Protein AF-A0A3B9R658-F1 (afdb_monomer_lite)

Sequence (254 aa):
YLDDEFVAEYEQMKKYTSNIDDDHLSTHQVHYLYMRSFFPEIETSKKVQEITAYYTKQAQQYWTSRGLYAQGMLALTLHRMNDTNTANKIIRALEENSITNDELGMYWKSNTSSWFWYQAPIETQSLLIEAFSEIKPTDVETIDNLKIWLLKNKQTNQWSTTKATTEAVYALLLQGSDWLSVTDAVAVIIGGEKLKPSTLEDVKVEAGTGYFKTAWNGNEVAPKMGEVQITKKGNGIAWGALYWQYFEDLDQIT

Foldseek 3Di:
DLLVVLLVLVVVCVVPDPDLPPQPCDPSNLVSLLVVLVCVVDDDDPSSVVSNVSNLVSLLVPLVVDDLLSLLSSLSSCVSVVVLVSSVVSLVVQQVQWDADPQQFIGHPSLDDDPDPSSHNLLSLLSNLVSCCVSPVVPQRNSLSSLSNNVSCVVVDDLPDPNSVVSNVVSNPGHHFDLQPDLCFKWKAFLNRTDDQVPDPPWDQDHRNRDTDDDDDPVRDDPSRVDMDMDGDGDHDDDDDDDDDDDDDPVPPD

pLDDT: mean 90.14, std 8.71, range [58.03, 98.62]

Structure (mmCIF, N/CA/C/O backbone):
data_AF-A0A3B9R658-F1
#
_entry.id   AF-A0A3B9R658-F1
#
loop_
_atom_site.group_PDB
_atom_site.id
_atom_site.type_symbol
_atom_site.label_atom_id
_atom_site.label_alt_id
_atom_site.label_comp_id
_atom_site.label_asym_id
_atom_site.label_entity_id
_atom_site.label_seq_id
_atom_site.pdbx_PDB_ins_code
_atom_site.Cartn_x
_atom_site.Cartn_y
_atom_site.Cartn_z
_atom_site.occupancy
_atom_site.B_iso_or_equiv
_atom_site.auth_seq_id
_atom_site.auth_comp_id
_atom_site.auth_asym_id
_atom_site.auth_atom_id
_atom_site.pdbx_PDB_model_num
ATOM 1 N N . TYR A 1 1 ? -0.005 -1.819 -28.788 1.00 93.00 1 TYR A N 1
ATOM 2 C CA . TYR A 1 1 ? -0.306 -0.445 -28.338 1.00 93.00 1 TYR A CA 1
ATOM 3 C C . TYR A 1 1 ? 0.605 -0.010 -27.200 1.00 93.00 1 TYR A C 1
ATOM 5 O O . TYR A 1 1 ? 1.523 0.733 -27.486 1.00 93.00 1 TYR A O 1
ATOM 13 N N . LEU A 1 2 ? 0.427 -0.462 -25.945 1.00 95.69 2 LEU A N 1
ATOM 14 C CA . LEU A 1 2 ? 1.270 0.026 -24.831 1.00 95.69 2 LEU A CA 1
ATOM 15 C C . LEU A 1 2 ? 2.763 -0.267 -25.034 1.00 95.69 2 LEU A C 1
ATOM 17 O O . LEU A 1 2 ? 3.588 0.601 -24.778 1.00 95.69 2 LEU A O 1
ATOM 21 N N . ASP A 1 3 ? 3.100 -1.445 -25.560 1.00 97.19 3 ASP A N 1
ATOM 22 C CA . ASP A 1 3 ? 4.471 -1.782 -25.960 1.00 97.19 3 ASP A CA 1
ATOM 23 C C . ASP A 1 3 ? 5.020 -0.823 -27.037 1.00 97.19 3 ASP A C 1
ATOM 25 O O . ASP A 1 3 ? 6.198 -0.476 -27.011 1.00 97.19 3 ASP A O 1
ATOM 29 N N . ASP A 1 4 ? 4.173 -0.357 -27.961 1.00 97.25 4 ASP A N 1
ATOM 30 C CA . ASP A 1 4 ? 4.568 0.568 -29.031 1.00 97.25 4 ASP A CA 1
ATOM 31 C C . ASP A 1 4 ? 4.801 1.984 -28.482 1.00 97.25 4 ASP A C 1
ATOM 33 O O . ASP A 1 4 ? 5.789 2.622 -28.837 1.00 97.25 4 ASP A O 1
ATOM 37 N N . GLU A 1 5 ? 3.937 2.455 -27.575 1.00 97.50 5 GLU A N 1
ATOM 38 C CA . GLU A 1 5 ? 4.095 3.742 -26.878 1.00 97.50 5 GLU A CA 1
ATOM 39 C C . GLU A 1 5 ? 5.348 3.752 -25.991 1.00 97.50 5 GLU A C 1
ATOM 41 O O . GLU A 1 5 ? 6.117 4.712 -26.005 1.00 97.50 5 GLU A O 1
ATOM 46 N N . PHE A 1 6 ? 5.612 2.652 -25.278 1.00 97.94 6 PHE A N 1
ATOM 47 C CA . PHE A 1 6 ? 6.828 2.464 -24.482 1.00 97.94 6 PHE A CA 1
ATOM 48 C C . PHE A 1 6 ? 8.096 2.580 -25.339 1.00 97.94 6 PHE A C 1
ATOM 50 O O . PHE A 1 6 ? 9.044 3.282 -24.975 1.00 97.94 6 PHE A O 1
ATOM 57 N N . VAL A 1 7 ? 8.097 1.939 -26.513 1.00 98.31 7 VAL A N 1
ATOM 58 C CA . VAL A 1 7 ? 9.195 2.044 -27.484 1.00 98.31 7 VAL A CA 1
ATOM 59 C C . VAL A 1 7 ? 9.310 3.469 -28.031 1.00 98.31 7 VAL A C 1
ATOM 61 O O . VAL A 1 7 ? 10.421 3.991 -28.139 1.00 98.31 7 VAL A O 1
ATOM 64 N N . ALA A 1 8 ? 8.190 4.110 -28.370 1.00 97.81 8 ALA A N 1
ATOM 65 C CA . ALA A 1 8 ? 8.173 5.458 -28.928 1.00 97.81 8 ALA A CA 1
ATOM 66 C C . ALA A 1 8 ? 8.731 6.500 -27.946 1.00 97.81 8 ALA A C 1
ATOM 68 O O . ALA A 1 8 ? 9.569 7.314 -28.340 1.00 97.81 8 ALA A O 1
ATOM 69 N N . GLU A 1 9 ? 8.336 6.444 -26.669 1.00 97.12 9 GLU A N 1
ATOM 70 C CA . GLU A 1 9 ? 8.844 7.345 -25.627 1.00 97.12 9 GLU A CA 1
ATOM 71 C C . GLU A 1 9 ? 10.361 7.176 -25.438 1.00 97.12 9 GLU A C 1
ATOM 73 O O . GLU A 1 9 ? 11.093 8.166 -25.367 1.00 97.12 9 GLU A O 1
ATOM 78 N N . TY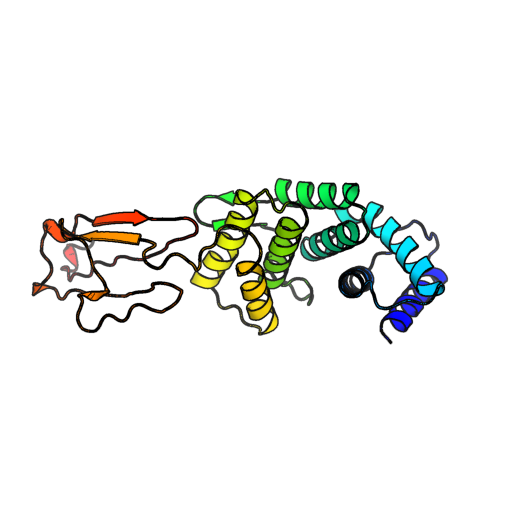R A 1 10 ? 10.857 5.934 -25.446 1.00 97.81 10 TYR A N 1
ATOM 79 C CA . TYR A 1 10 ? 12.290 5.647 -25.364 1.00 97.81 10 TYR A CA 1
ATOM 80 C C . TYR A 1 10 ? 13.077 6.204 -26.559 1.00 97.81 10 TYR A C 1
ATOM 82 O O . TYR A 1 10 ? 14.115 6.843 -26.375 1.00 97.81 10 TYR A O 1
ATOM 90 N N . GLU A 1 11 ? 12.603 5.991 -27.790 1.00 97.38 11 GLU A N 1
ATOM 91 C CA . GLU A 1 11 ? 13.281 6.508 -28.987 1.00 97.38 11 GLU A CA 1
ATOM 92 C C . GLU A 1 11 ? 13.235 8.041 -29.051 1.00 97.38 11 GLU A C 1
ATOM 94 O O . GLU A 1 11 ? 14.207 8.682 -29.463 1.00 97.38 11 GLU A O 1
ATOM 99 N N . GLN A 1 12 ? 12.139 8.651 -28.588 1.00 96.88 12 GLN A N 1
ATOM 100 C CA . GLN A 1 12 ? 12.050 10.099 -28.444 1.00 96.88 12 GLN A CA 1
ATOM 101 C C . GLN A 1 12 ? 13.068 10.610 -27.423 1.00 96.88 12 GLN A C 1
ATOM 103 O O . GLN A 1 12 ? 13.830 11.521 -27.741 1.00 96.88 12 GLN A O 1
ATOM 108 N N . MET A 1 13 ? 13.135 10.009 -26.233 1.00 96.31 13 MET A N 1
ATOM 109 C CA . MET A 1 13 ? 14.128 10.358 -25.214 1.00 96.31 13 MET A CA 1
ATOM 110 C C . MET A 1 13 ? 15.554 10.250 -25.771 1.00 96.31 13 MET A C 1
ATOM 112 O O . MET A 1 13 ? 16.326 11.206 -25.680 1.00 96.31 13 MET A O 1
ATOM 116 N N . LYS A 1 14 ? 15.879 9.151 -26.463 1.00 96.38 14 LYS A N 1
ATOM 117 C CA . LYS A 1 14 ? 17.198 8.942 -27.078 1.00 96.38 14 LYS A CA 1
ATOM 118 C C . LYS A 1 14 ? 17.598 10.000 -28.095 1.00 96.38 14 LYS A C 1
ATOM 120 O O . LYS A 1 14 ? 18.782 10.285 -28.237 1.00 96.38 14 LYS A O 1
ATOM 125 N N . LYS A 1 15 ? 16.634 10.555 -28.829 1.00 96.31 15 LYS A N 1
ATOM 126 C CA . LYS A 1 15 ? 16.891 11.594 -29.832 1.00 96.31 15 LYS A CA 1
ATOM 127 C C . LYS A 1 15 ? 17.335 12.917 -29.204 1.00 96.31 15 LYS A C 1
ATOM 129 O O . LYS A 1 15 ? 18.058 13.672 -29.849 1.00 96.31 15 LYS A O 1
ATOM 134 N N . TYR A 1 16 ? 16.870 13.212 -27.991 1.00 94.25 16 TYR A N 1
ATOM 135 C CA . TYR A 1 16 ? 17.081 14.507 -27.340 1.00 94.25 16 TYR A CA 1
ATOM 136 C C . TYR A 1 16 ? 18.051 14.452 -26.160 1.00 94.25 16 TYR A C 1
ATOM 138 O O . TYR A 1 16 ? 18.545 15.498 -25.746 1.00 94.25 16 TYR A O 1
ATOM 146 N N . THR A 1 17 ? 18.340 13.265 -25.626 1.00 94.81 17 THR A N 1
ATOM 147 C CA . THR A 1 17 ? 19.301 13.120 -24.535 1.00 94.81 17 THR A CA 1
ATOM 148 C C . THR A 1 17 ? 20.743 13.304 -25.007 1.00 94.81 17 THR A C 1
ATOM 150 O O . THR A 1 17 ? 21.150 12.791 -26.050 1.00 94.81 17 THR A O 1
ATOM 153 N N . SER A 1 18 ? 21.541 14.016 -24.212 1.00 93.56 18 SER A N 1
ATOM 154 C CA . SER A 1 18 ? 22.995 14.096 -24.382 1.00 93.56 18 SER A CA 1
ATOM 155 C C . SER A 1 18 ? 23.726 12.901 -23.770 1.00 93.56 18 SER A C 1
ATOM 157 O O . SER A 1 18 ? 24.829 12.580 -24.208 1.00 93.56 18 SER A O 1
ATOM 159 N N . ASN A 1 19 ? 23.129 12.253 -22.765 1.00 95.00 19 ASN A N 1
ATOM 160 C CA . ASN A 1 19 ? 23.706 11.112 -22.065 1.00 95.00 19 ASN A CA 1
ATOM 161 C C . ASN A 1 19 ? 22.615 10.097 -21.693 1.00 95.00 19 ASN A C 1
ATOM 163 O O . ASN A 1 19 ? 21.662 10.404 -20.978 1.00 95.00 19 ASN A O 1
ATOM 167 N N . ILE A 1 20 ? 22.766 8.867 -22.182 1.00 93.06 20 ILE A N 1
ATOM 168 C CA . ILE A 1 20 ? 21.795 7.789 -21.968 1.00 93.06 20 ILE A CA 1
ATOM 169 C C . ILE A 1 20 ? 21.811 7.254 -20.532 1.00 93.06 20 ILE A C 1
ATOM 171 O O . ILE A 1 20 ? 20.833 6.645 -20.098 1.00 93.06 20 ILE A O 1
ATOM 175 N N . ASP A 1 21 ? 22.905 7.490 -19.810 1.00 93.56 21 ASP A N 1
ATOM 176 C CA . ASP A 1 21 ? 23.069 7.043 -18.431 1.00 93.56 21 ASP A CA 1
ATOM 177 C C . ASP A 1 21 ? 22.449 8.010 -17.422 1.00 93.56 21 ASP A C 1
ATOM 179 O O . ASP A 1 21 ? 22.327 7.627 -16.265 1.00 93.56 21 ASP A O 1
ATOM 183 N N . ASP A 1 22 ? 22.037 9.218 -17.836 1.00 96.06 22 ASP A N 1
ATOM 184 C CA . ASP A 1 22 ? 21.294 10.145 -16.973 1.00 96.06 22 ASP A CA 1
ATOM 185 C C . ASP A 1 22 ? 19.927 9.554 -16.570 1.00 96.06 22 ASP A C 1
ATOM 187 O O . ASP A 1 22 ? 19.490 8.525 -17.091 1.00 96.06 22 ASP A O 1
ATOM 191 N N . ASP A 1 23 ? 19.243 10.205 -15.626 1.00 96.75 23 ASP A N 1
ATOM 192 C CA . ASP A 1 23 ? 17.945 9.742 -15.135 1.00 96.75 23 ASP A CA 1
ATOM 193 C C . ASP A 1 23 ? 16.819 10.007 -16.152 1.00 96.75 23 ASP A C 1
ATOM 195 O O . ASP A 1 23 ? 16.313 11.125 -16.269 1.00 96.75 23 ASP A O 1
ATOM 199 N N . HIS A 1 24 ? 16.401 8.949 -16.851 1.00 96.62 24 HIS A N 1
ATOM 200 C CA . HIS A 1 24 ? 15.330 8.970 -17.857 1.00 96.62 24 HIS A CA 1
ATOM 201 C C . HIS A 1 24 ? 14.106 8.142 -17.452 1.00 96.62 24 HIS A C 1
ATOM 203 O O . HIS A 1 24 ? 13.214 7.894 -18.268 1.00 96.62 24 HIS A O 1
ATOM 209 N N . LEU A 1 25 ? 14.041 7.679 -16.202 1.00 96.56 25 LEU A N 1
ATOM 210 C CA . LEU A 1 25 ? 12.966 6.808 -15.729 1.00 96.56 25 LEU A CA 1
ATOM 211 C C . LEU A 1 25 ? 11.700 7.618 -15.407 1.00 96.56 25 LEU A C 1
ATOM 213 O O . LEU A 1 25 ? 11.434 7.976 -14.257 1.00 96.56 25 LEU A O 1
ATOM 217 N N . SER A 1 26 ? 10.907 7.924 -16.429 1.00 94.81 26 SER A N 1
ATOM 218 C CA . SER A 1 26 ? 9.668 8.693 -16.272 1.00 94.81 26 SER A CA 1
ATOM 219 C C . SER A 1 26 ? 8.601 7.927 -15.473 1.00 94.81 26 SER A C 1
ATOM 221 O O . SER A 1 26 ? 8.631 6.700 -15.356 1.00 94.81 26 SER A O 1
ATOM 223 N N . THR A 1 27 ? 7.599 8.640 -14.950 1.00 93.38 27 THR A N 1
ATOM 224 C CA . THR A 1 27 ? 6.444 8.008 -14.291 1.00 93.38 27 THR A CA 1
ATOM 225 C C . THR A 1 27 ? 5.711 7.036 -15.220 1.00 93.38 27 THR A C 1
ATOM 227 O O . THR A 1 27 ? 5.225 6.010 -14.745 1.00 93.38 27 THR A O 1
ATOM 230 N N . HIS A 1 28 ? 5.646 7.309 -16.527 1.00 94.94 28 HIS A N 1
ATOM 231 C CA . HIS A 1 28 ? 5.035 6.390 -17.491 1.00 94.94 28 HIS A CA 1
ATOM 232 C C . HIS A 1 28 ? 5.851 5.107 -17.628 1.00 94.94 28 HIS A C 1
ATOM 234 O O . HIS A 1 28 ? 5.272 4.024 -17.615 1.00 94.94 28 HIS A O 1
ATOM 240 N N . GLN A 1 29 ? 7.184 5.216 -17.651 1.00 97.12 29 GLN A N 1
ATOM 241 C CA . GLN A 1 29 ? 8.074 4.054 -17.680 1.00 97.12 29 GLN A CA 1
ATOM 242 C C . GLN A 1 29 ? 7.883 3.174 -16.445 1.00 97.12 29 GLN A C 1
ATOM 244 O O . GLN A 1 29 ? 7.747 1.961 -16.571 1.00 97.12 29 GLN A O 1
ATOM 249 N N . VAL A 1 30 ? 7.791 3.776 -15.253 1.00 97.88 30 VAL A N 1
ATOM 250 C CA . VAL A 1 30 ? 7.530 3.026 -14.012 1.00 97.88 30 VAL A CA 1
ATOM 251 C C . VAL A 1 30 ? 6.192 2.284 -14.083 1.00 97.88 30 VAL A C 1
ATOM 253 O O . VAL A 1 30 ? 6.142 1.094 -13.783 1.00 97.88 30 VAL A O 1
ATOM 256 N N . HIS A 1 31 ? 5.117 2.951 -14.516 1.00 97.00 31 HIS A N 1
ATOM 257 C CA . HIS A 1 31 ? 3.802 2.312 -14.640 1.00 97.00 31 HIS A CA 1
ATOM 258 C C . HIS A 1 31 ? 3.777 1.217 -15.702 1.00 97.00 31 HIS A C 1
ATOM 260 O O . HIS A 1 31 ? 3.154 0.181 -15.487 1.00 97.00 31 HIS A O 1
ATOM 266 N N . TYR A 1 32 ? 4.444 1.428 -16.838 1.00 97.81 32 TYR A N 1
ATOM 267 C CA . TYR A 1 32 ? 4.544 0.418 -17.883 1.00 97.81 32 TYR A CA 1
ATOM 268 C C . TYR A 1 32 ? 5.273 -0.823 -17.367 1.00 97.81 32 TYR A C 1
ATOM 270 O O . TYR A 1 32 ? 4.763 -1.931 -17.509 1.00 97.81 32 TYR A O 1
ATOM 278 N N . LEU A 1 33 ? 6.430 -0.639 -16.727 1.00 97.94 33 LEU A N 1
ATOM 279 C CA . LEU A 1 33 ? 7.205 -1.729 -16.142 1.00 97.94 33 LEU A CA 1
ATOM 280 C C . LEU A 1 33 ? 6.389 -2.495 -15.088 1.00 97.94 33 LEU A C 1
ATOM 282 O O . LEU A 1 33 ? 6.340 -3.725 -15.126 1.00 97.94 33 LEU A O 1
ATOM 286 N N . TYR A 1 34 ? 5.680 -1.772 -14.219 1.00 98.00 34 TYR A N 1
ATOM 287 C CA . TYR A 1 34 ? 4.786 -2.364 -13.228 1.00 98.00 34 TYR A CA 1
ATOM 288 C C . TYR A 1 34 ? 3.653 -3.165 -13.867 1.00 98.00 34 TYR A C 1
ATOM 290 O O . TYR A 1 34 ? 3.472 -4.337 -13.546 1.00 98.00 34 TYR A O 1
ATOM 298 N N . MET A 1 35 ? 2.940 -2.581 -14.830 1.00 96.50 35 MET A N 1
ATOM 299 C CA . MET A 1 35 ? 1.874 -3.255 -15.571 1.00 96.50 35 MET A CA 1
ATOM 300 C C . MET A 1 35 ? 2.389 -4.513 -16.280 1.00 96.50 35 MET A C 1
ATOM 302 O O . MET A 1 35 ? 1.791 -5.578 -16.141 1.00 96.50 35 MET A O 1
ATOM 306 N N . ARG A 1 36 ? 3.530 -4.431 -16.978 1.00 95.62 36 ARG A N 1
ATOM 307 C CA . ARG A 1 36 ? 4.130 -5.584 -17.668 1.00 95.62 36 ARG A CA 1
ATOM 308 C C . ARG A 1 36 ? 4.531 -6.703 -16.707 1.00 95.62 36 ARG A C 1
ATOM 310 O O . ARG A 1 36 ? 4.520 -7.855 -17.129 1.00 95.62 36 ARG A O 1
ATOM 317 N N . SER A 1 37 ? 4.846 -6.396 -15.445 1.00 95.94 37 SER A N 1
ATOM 318 C CA . SER A 1 37 ? 5.204 -7.408 -14.439 1.00 95.94 37 SER A CA 1
ATOM 319 C C . SER A 1 37 ? 4.066 -8.384 -14.107 1.00 95.94 37 SER A C 1
ATOM 321 O O . SER A 1 37 ? 4.343 -9.482 -13.634 1.00 95.94 37 SER A O 1
ATOM 323 N N . PHE A 1 38 ? 2.806 -8.017 -14.379 1.00 94.75 38 PHE A N 1
ATOM 324 C CA . PHE A 1 38 ? 1.641 -8.885 -14.172 1.00 94.75 38 PHE A CA 1
ATOM 325 C C . PHE A 1 38 ? 1.420 -9.907 -15.289 1.00 94.75 38 PHE A C 1
ATOM 327 O O . PHE A 1 38 ? 0.675 -10.859 -15.083 1.00 94.75 38 PHE A O 1
ATOM 334 N N . PHE A 1 39 ? 2.046 -9.711 -16.453 1.00 95.06 39 PHE A N 1
ATOM 335 C CA . PHE A 1 39 ? 1.814 -10.525 -17.650 1.00 95.06 39 PHE A CA 1
ATOM 336 C C . PHE A 1 39 ? 3.127 -11.098 -18.219 1.00 95.06 39 PHE A C 1
ATOM 338 O O . PHE A 1 39 ? 3.460 -10.834 -19.385 1.00 95.06 39 PHE A O 1
ATOM 345 N N . PRO A 1 40 ? 3.932 -11.829 -17.418 1.00 91.31 40 PRO A N 1
ATOM 346 C CA . PRO A 1 40 ? 5.199 -12.406 -17.874 1.00 91.31 40 PRO A CA 1
ATOM 347 C C . PRO A 1 40 ? 5.026 -13.454 -18.985 1.00 91.31 40 PRO A C 1
ATOM 349 O O . PRO A 1 40 ? 5.953 -13.694 -19.753 1.00 91.31 40 PRO A O 1
ATOM 352 N N . GLU A 1 41 ? 3.850 -14.071 -19.084 1.00 93.69 41 GLU A N 1
ATOM 353 C CA . GLU A 1 41 ? 3.488 -15.063 -20.096 1.00 93.69 41 GLU A CA 1
ATOM 354 C C . GLU A 1 41 ? 3.231 -14.461 -21.483 1.00 93.69 41 GLU A C 1
ATOM 356 O O . GLU A 1 41 ? 3.264 -15.178 -22.484 1.00 93.69 41 GLU A O 1
ATOM 361 N N . ILE A 1 42 ? 2.975 -13.152 -21.561 1.00 94.31 42 ILE A N 1
ATOM 362 C CA . ILE A 1 42 ? 2.752 -12.464 -22.830 1.00 94.31 42 ILE A CA 1
ATOM 363 C C . ILE A 1 42 ? 4.107 -12.065 -23.409 1.00 94.31 42 ILE A C 1
ATOM 365 O O . ILE A 1 42 ? 4.729 -11.097 -22.965 1.00 94.31 42 ILE A O 1
ATOM 369 N N . GLU A 1 43 ? 4.551 -12.790 -24.434 1.00 93.75 43 GLU A N 1
ATOM 370 C CA . GLU A 1 43 ? 5.822 -12.508 -25.100 1.00 93.75 43 GLU A CA 1
ATOM 371 C C . GLU A 1 43 ? 5.881 -11.081 -25.664 1.00 93.75 43 GLU A C 1
ATOM 373 O O . GLU A 1 43 ? 4.918 -10.548 -26.220 1.00 93.75 43 GLU A O 1
ATOM 378 N N . THR A 1 44 ? 7.053 -10.463 -25.534 1.00 95.25 44 THR A N 1
ATOM 379 C CA . THR A 1 44 ? 7.354 -9.139 -26.079 1.00 95.25 44 THR A CA 1
ATOM 380 C C . THR A 1 44 ? 8.311 -9.237 -27.254 1.00 95.25 44 THR A C 1
ATOM 382 O O . THR A 1 44 ? 9.084 -10.188 -27.391 1.00 95.25 44 THR A O 1
ATOM 385 N N . SER A 1 45 ? 8.308 -8.212 -28.105 1.00 97.00 45 SER A N 1
ATOM 386 C CA . SER A 1 45 ? 9.325 -8.101 -29.147 1.00 97.00 45 SER A CA 1
ATOM 387 C C . SER A 1 45 ? 10.725 -7.955 -28.536 1.00 97.00 45 SER A C 1
ATOM 389 O O . SER A 1 45 ? 10.894 -7.389 -27.454 1.00 97.00 45 SER A O 1
ATOM 391 N N . LYS A 1 46 ? 11.763 -8.381 -29.268 1.00 97.38 46 LYS A N 1
ATOM 392 C CA . LYS A 1 46 ? 13.168 -8.181 -28.856 1.00 97.38 46 LYS A CA 1
ATOM 393 C C . LYS A 1 46 ? 13.474 -6.722 -28.512 1.00 97.38 46 LYS A C 1
ATOM 395 O O . LYS A 1 46 ? 14.182 -6.445 -27.553 1.00 97.38 46 LYS A O 1
ATOM 400 N N . LYS A 1 47 ? 12.884 -5.791 -29.267 1.00 97.62 47 LYS A N 1
ATOM 401 C CA . LYS A 1 47 ? 13.046 -4.356 -29.043 1.00 97.62 47 LYS A CA 1
ATOM 402 C C . LYS A 1 47 ? 12.522 -3.933 -27.671 1.00 97.62 47 LYS A C 1
ATOM 404 O O . LYS A 1 47 ? 13.206 -3.209 -26.959 1.00 97.62 47 LYS A O 1
ATOM 409 N N . VAL A 1 48 ? 11.338 -4.407 -27.291 1.00 97.88 48 VAL A N 1
ATOM 410 C CA . VAL A 1 48 ? 10.764 -4.134 -25.967 1.00 97.88 48 VAL A CA 1
ATOM 411 C C . VAL A 1 48 ? 11.648 -4.731 -24.874 1.00 97.88 48 VAL A C 1
ATOM 413 O O . VAL A 1 48 ? 11.935 -4.038 -23.910 1.00 97.88 48 VAL A O 1
ATOM 416 N N . GLN A 1 49 ? 12.158 -5.954 -25.047 1.00 96.94 49 GLN A N 1
ATOM 417 C CA . GLN A 1 49 ? 13.055 -6.590 -24.069 1.00 96.94 49 GLN A CA 1
ATOM 418 C C . GLN A 1 49 ? 14.337 -5.780 -23.832 1.00 96.94 49 GLN A C 1
ATOM 420 O O . GLN A 1 49 ? 14.738 -5.580 -22.685 1.00 96.94 49 GLN A O 1
ATOM 425 N N . GLU A 1 50 ? 14.964 -5.273 -24.897 1.00 97.94 50 GLU A N 1
ATOM 426 C CA . GLU A 1 50 ? 16.155 -4.417 -24.808 1.00 97.94 50 GLU A CA 1
ATOM 427 C C . GLU A 1 50 ? 15.875 -3.122 -24.030 1.00 97.94 50 GLU A C 1
ATOM 429 O O . GLU A 1 50 ? 16.663 -2.726 -23.167 1.00 97.94 50 GLU A O 1
ATOM 434 N N . ILE A 1 51 ? 14.738 -2.477 -24.303 1.00 98.00 51 ILE A N 1
ATOM 435 C CA . ILE A 1 51 ? 14.334 -1.235 -23.633 1.00 98.00 51 ILE A CA 1
ATOM 436 C C . ILE A 1 51 ? 13.938 -1.503 -22.176 1.00 98.00 51 ILE A C 1
ATOM 438 O O . ILE A 1 51 ? 14.317 -0.744 -21.285 1.00 98.00 51 ILE A O 1
ATOM 442 N N . THR A 1 52 ? 13.240 -2.607 -21.899 1.00 97.69 52 THR A N 1
ATOM 443 C CA . THR A 1 52 ? 12.946 -3.055 -20.534 1.00 97.69 52 THR A CA 1
ATOM 444 C C . THR A 1 52 ? 14.240 -3.260 -19.756 1.00 97.69 52 THR A C 1
ATOM 446 O O . THR A 1 52 ? 14.367 -2.708 -18.671 1.00 97.69 52 THR A O 1
ATOM 449 N N . ALA A 1 53 ? 15.240 -3.943 -20.322 1.00 97.50 53 ALA A N 1
ATOM 450 C CA . ALA A 1 53 ? 16.534 -4.129 -19.665 1.00 97.50 53 ALA A CA 1
ATOM 451 C C . ALA A 1 53 ? 17.250 -2.797 -19.372 1.00 97.50 53 ALA A C 1
ATOM 453 O O . ALA A 1 53 ? 17.897 -2.658 -18.331 1.00 97.50 53 ALA A O 1
ATOM 454 N N . TYR A 1 54 ? 17.125 -1.805 -20.258 1.00 98.12 54 TYR A N 1
ATOM 455 C CA . TYR A 1 54 ? 17.614 -0.449 -20.006 1.00 98.12 54 TYR A CA 1
ATOM 456 C C . TYR A 1 54 ? 16.891 0.209 -18.821 1.00 98.12 54 TYR A C 1
ATOM 458 O O . TYR A 1 54 ? 17.548 0.661 -17.880 1.00 98.12 54 TYR A O 1
ATOM 466 N N . TYR A 1 55 ? 15.556 0.216 -18.809 1.00 98.25 55 TYR A N 1
ATOM 467 C CA . TYR A 1 55 ? 14.808 0.847 -17.721 1.00 98.25 55 TYR A CA 1
ATOM 468 C C . TYR A 1 55 ? 14.877 0.074 -16.399 1.00 98.25 55 TYR A C 1
ATOM 470 O O . TYR A 1 55 ? 14.778 0.691 -15.343 1.00 98.25 55 TYR A O 1
ATOM 478 N N . THR A 1 56 ? 15.139 -1.235 -16.414 1.00 97.62 56 THR A N 1
ATOM 479 C CA . THR A 1 56 ? 15.479 -1.997 -15.203 1.00 97.62 56 THR A CA 1
ATOM 480 C C . THR A 1 56 ? 16.770 -1.474 -14.572 1.00 97.62 56 THR A C 1
ATOM 482 O O . THR A 1 56 ? 16.809 -1.262 -13.363 1.00 97.62 56 THR A O 1
ATOM 485 N N . LYS A 1 57 ? 17.811 -1.183 -15.367 1.00 98.00 57 LYS A N 1
ATOM 486 C CA . LYS A 1 57 ? 19.049 -0.567 -14.850 1.00 98.00 57 LYS A CA 1
ATOM 487 C C . LYS A 1 57 ? 18.800 0.836 -14.304 1.00 98.00 57 LYS A C 1
ATOM 489 O O . LYS A 1 57 ? 19.286 1.179 -13.230 1.00 98.00 57 LYS A O 1
ATOM 494 N N . GLN A 1 58 ? 17.994 1.628 -15.008 1.00 97.88 58 GLN A N 1
ATOM 495 C CA . GLN A 1 58 ? 17.585 2.950 -14.534 1.00 97.88 58 GLN A CA 1
ATOM 496 C C . GLN A 1 58 ? 16.815 2.855 -13.207 1.00 97.88 58 GLN A C 1
ATOM 498 O O . GLN A 1 58 ? 17.096 3.611 -12.283 1.00 97.88 58 GLN A O 1
ATOM 503 N N . ALA A 1 59 ? 15.911 1.881 -13.059 1.00 97.88 59 ALA A N 1
ATOM 504 C CA . ALA A 1 59 ? 15.213 1.610 -11.804 1.00 97.88 59 ALA A CA 1
ATOM 505 C C . ALA A 1 59 ? 16.175 1.240 -10.670 1.00 97.88 59 ALA A C 1
ATOM 507 O O . ALA A 1 59 ? 16.032 1.755 -9.565 1.00 97.88 59 ALA A O 1
ATOM 508 N N . GLN A 1 60 ? 17.189 0.415 -10.938 1.00 97.75 60 GLN A N 1
ATOM 509 C CA . GLN A 1 60 ? 18.210 0.055 -9.948 1.00 97.75 60 GLN A CA 1
ATOM 510 C C . GLN A 1 60 ? 19.025 1.258 -9.460 1.00 97.75 60 GLN A C 1
ATOM 512 O O . GLN A 1 60 ? 19.402 1.313 -8.288 1.00 97.75 60 GLN A O 1
ATOM 517 N N . GLN A 1 61 ? 19.280 2.222 -10.344 1.00 97.50 61 GLN A N 1
ATOM 518 C CA . GLN A 1 61 ? 20.121 3.384 -10.066 1.00 97.50 61 GLN A CA 1
ATOM 519 C C . GLN A 1 61 ? 19.347 4.564 -9.463 1.00 97.50 61 GLN A C 1
ATOM 521 O O . GLN A 1 61 ? 19.849 5.226 -8.556 1.00 97.50 61 GLN A O 1
ATOM 526 N N . TYR A 1 62 ? 18.128 4.818 -9.942 1.00 97.69 62 TYR A N 1
ATOM 527 C CA . TYR A 1 62 ? 17.404 6.074 -9.721 1.00 97.69 62 TYR A CA 1
ATOM 528 C C . TYR A 1 62 ? 16.121 5.943 -8.888 1.00 97.69 62 TYR A C 1
ATOM 530 O O . TYR A 1 62 ? 15.363 6.904 -8.759 1.00 97.69 62 TYR A O 1
ATOM 538 N N . TRP A 1 63 ? 15.856 4.788 -8.268 1.00 97.62 63 TRP A N 1
ATOM 539 C CA . TRP A 1 63 ? 14.676 4.618 -7.405 1.00 97.62 63 TRP A CA 1
ATOM 540 C C . TRP A 1 63 ? 14.659 5.563 -6.188 1.00 97.62 63 TRP A C 1
ATOM 542 O O . TRP A 1 63 ? 13.587 5.898 -5.683 1.00 97.62 63 TRP A O 1
ATOM 552 N N . THR A 1 64 ? 15.817 6.019 -5.702 1.00 96.25 64 THR A N 1
ATOM 553 C CA . THR A 1 64 ? 15.921 6.866 -4.498 1.00 96.25 64 THR A CA 1
ATOM 554 C C . THR A 1 64 ? 15.344 8.267 -4.690 1.00 96.25 64 THR A C 1
ATOM 556 O O . THR A 1 64 ? 14.881 8.864 -3.724 1.00 96.25 64 THR A O 1
ATOM 559 N N . SER A 1 65 ? 15.320 8.787 -5.920 1.00 93.94 65 SER A N 1
ATOM 560 C CA . SER A 1 65 ? 14.713 10.085 -6.249 1.00 93.94 65 SER A CA 1
ATOM 561 C C . SER A 1 65 ? 13.214 9.988 -6.564 1.00 93.94 65 SER A C 1
ATOM 563 O O . SER A 1 65 ? 12.583 10.989 -6.903 1.00 93.94 65 SER A O 1
ATOM 565 N N . ARG A 1 66 ? 12.621 8.790 -6.460 1.00 94.69 66 ARG A N 1
ATOM 566 C CA . ARG A 1 66 ? 11.194 8.552 -6.708 1.00 94.69 66 ARG A CA 1
ATOM 567 C C . ARG A 1 66 ? 10.360 8.711 -5.439 1.00 94.69 66 ARG A C 1
ATOM 569 O O . ARG A 1 66 ? 10.821 8.454 -4.334 1.00 94.69 66 ARG A O 1
ATOM 576 N N . GLY A 1 67 ? 9.101 9.114 -5.618 1.00 94.25 67 GLY A N 1
ATOM 577 C CA . GLY A 1 67 ? 8.113 9.134 -4.536 1.00 94.25 67 GLY A CA 1
ATOM 578 C C . GLY A 1 67 ? 7.637 7.729 -4.154 1.00 94.25 67 GLY A C 1
ATOM 579 O O . GLY A 1 67 ? 7.838 6.776 -4.907 1.00 94.25 67 GLY A O 1
ATOM 580 N N . LEU A 1 68 ? 6.942 7.628 -3.018 1.00 96.44 68 LEU A N 1
ATOM 581 C CA . LEU A 1 68 ? 6.493 6.368 -2.407 1.00 96.44 68 LEU A CA 1
ATOM 582 C C . LEU A 1 68 ? 5.814 5.409 -3.392 1.00 96.44 68 LEU A C 1
ATOM 584 O O . LEU A 1 68 ? 6.191 4.246 -3.486 1.00 96.44 68 LEU A O 1
ATOM 588 N N . TYR A 1 69 ? 4.849 5.912 -4.165 1.00 96.00 69 TYR A N 1
ATOM 589 C CA . TYR A 1 69 ? 4.091 5.094 -5.112 1.00 96.00 69 TYR A CA 1
ATOM 590 C C . TYR A 1 69 ? 4.988 4.475 -6.191 1.00 96.00 69 TYR A C 1
ATOM 592 O O . TYR A 1 69 ? 4.930 3.279 -6.466 1.00 96.00 69 TYR A O 1
ATOM 600 N N . ALA A 1 70 ? 5.893 5.275 -6.757 1.00 96.88 70 ALA A N 1
ATOM 601 C CA . ALA A 1 70 ? 6.853 4.788 -7.736 1.00 96.88 70 ALA A CA 1
ATOM 602 C C . ALA A 1 70 ? 7.873 3.825 -7.112 1.00 96.88 70 ALA A C 1
ATOM 604 O O . ALA A 1 70 ? 8.204 2.824 -7.737 1.00 96.88 70 ALA A O 1
ATOM 605 N N . GLN A 1 71 ? 8.321 4.064 -5.878 1.00 98.31 71 GLN A N 1
ATOM 606 C CA . GLN A 1 71 ? 9.187 3.122 -5.165 1.00 98.31 71 GLN A CA 1
ATOM 607 C C . GLN A 1 71 ? 8.499 1.770 -4.934 1.00 98.31 71 GLN A C 1
ATOM 609 O O . GLN A 1 71 ? 9.112 0.744 -5.209 1.00 98.31 71 GLN A O 1
ATOM 614 N N . GLY A 1 72 ? 7.225 1.751 -4.527 1.00 98.12 72 GLY A N 1
ATOM 615 C CA . GLY A 1 72 ? 6.445 0.515 -4.390 1.00 98.12 72 GLY A CA 1
ATOM 616 C C . GLY A 1 72 ? 6.330 -0.261 -5.706 1.00 98.12 72 GLY A C 1
ATOM 617 O O . GLY A 1 72 ? 6.629 -1.453 -5.753 1.00 98.12 72 GLY A O 1
ATOM 618 N N . MET A 1 73 ? 5.996 0.432 -6.802 1.00 98.56 73 MET A N 1
ATOM 619 C CA . MET A 1 73 ? 5.894 -0.178 -8.134 1.00 98.56 73 MET A CA 1
ATOM 620 C C . MET A 1 73 ? 7.236 -0.748 -8.598 1.00 98.56 73 MET A C 1
ATOM 622 O O . MET A 1 73 ? 7.291 -1.856 -9.132 1.00 98.56 73 MET A O 1
ATOM 626 N N . LEU A 1 74 ? 8.329 -0.008 -8.387 1.00 98.56 74 LEU A N 1
ATOM 627 C CA . LEU A 1 74 ? 9.674 -0.464 -8.730 1.00 98.56 74 LEU A CA 1
ATOM 628 C C . LEU A 1 74 ? 10.106 -1.653 -7.871 1.00 98.56 74 LEU A C 1
ATOM 630 O O . LEU A 1 74 ? 10.687 -2.587 -8.413 1.00 98.56 74 LEU A O 1
ATOM 634 N N . ALA A 1 75 ? 9.799 -1.655 -6.571 1.00 98.62 75 ALA A N 1
ATOM 635 C CA . ALA A 1 75 ? 10.106 -2.773 -5.683 1.00 98.62 75 ALA A CA 1
ATOM 636 C C . ALA A 1 75 ? 9.433 -4.065 -6.164 1.00 98.62 75 ALA A C 1
ATOM 638 O O . ALA A 1 75 ? 10.124 -5.063 -6.362 1.00 98.62 75 ALA A O 1
ATOM 639 N N . LEU A 1 76 ? 8.121 -4.020 -6.425 1.00 98.38 76 LEU A N 1
ATOM 640 C CA . LEU A 1 76 ? 7.356 -5.149 -6.966 1.00 98.38 76 LEU A CA 1
ATOM 641 C C . LEU A 1 76 ? 7.900 -5.595 -8.323 1.00 98.38 76 LEU A C 1
ATOM 643 O O . LEU A 1 76 ? 8.173 -6.774 -8.534 1.00 98.38 76 LEU A O 1
ATOM 647 N N . THR A 1 77 ? 8.123 -4.648 -9.234 1.00 98.12 77 THR A N 1
ATOM 648 C CA . THR A 1 77 ? 8.618 -4.971 -10.575 1.00 98.12 77 THR A CA 1
ATOM 649 C C . THR A 1 77 ? 9.978 -5.661 -10.523 1.00 98.12 77 THR A C 1
ATOM 651 O O . THR A 1 77 ? 10.166 -6.705 -11.140 1.00 98.12 77 THR A O 1
ATOM 654 N N . LEU A 1 78 ? 10.928 -5.107 -9.766 1.00 98.38 78 LEU A N 1
ATOM 655 C CA . LEU A 1 78 ? 12.270 -5.670 -9.630 1.00 98.38 78 LEU A CA 1
ATOM 656 C C . LEU A 1 78 ? 12.232 -7.036 -8.940 1.00 98.38 78 LEU A C 1
ATOM 658 O O . LEU A 1 78 ? 12.925 -7.949 -9.384 1.00 98.38 78 LEU A O 1
ATOM 662 N N . HIS A 1 79 ? 11.380 -7.205 -7.924 1.00 98.25 79 HIS A N 1
ATOM 663 C CA . HIS A 1 79 ? 11.167 -8.493 -7.269 1.00 98.25 79 HIS A CA 1
ATOM 664 C C . HIS A 1 79 ? 10.684 -9.561 -8.261 1.00 98.25 79 HIS A C 1
ATOM 666 O O . HIS A 1 79 ? 11.311 -10.613 -8.383 1.00 98.25 79 HIS A O 1
ATOM 672 N N . ARG A 1 80 ? 9.638 -9.256 -9.038 1.00 97.06 80 ARG A N 1
ATOM 673 C CA . ARG A 1 80 ? 9.060 -10.146 -10.062 1.00 97.06 80 ARG A CA 1
ATOM 674 C C . ARG A 1 80 ? 10.028 -10.434 -11.214 1.00 97.06 80 ARG A C 1
ATOM 676 O O . ARG A 1 80 ? 9.970 -11.495 -11.826 1.00 97.06 80 ARG A O 1
ATOM 683 N N . MET A 1 81 ? 10.967 -9.524 -11.478 1.00 95.06 81 MET A N 1
ATOM 684 C CA . MET A 1 81 ? 12.077 -9.714 -12.421 1.00 95.06 81 MET A CA 1
ATOM 685 C C . MET A 1 81 ? 13.284 -10.464 -11.824 1.00 95.06 81 MET A C 1
ATOM 687 O O . MET A 1 81 ? 14.323 -10.562 -12.478 1.00 95.06 81 MET A O 1
ATOM 691 N N . ASN A 1 82 ? 13.162 -11.022 -10.616 1.00 96.31 82 ASN A N 1
ATOM 692 C CA . ASN A 1 82 ? 14.211 -11.728 -9.871 1.00 96.31 82 ASN A CA 1
ATOM 693 C C . ASN A 1 82 ? 15.387 -10.858 -9.380 1.00 96.31 82 ASN A C 1
ATOM 695 O O . ASN A 1 82 ? 16.390 -11.398 -8.910 1.00 96.31 82 ASN A O 1
ATOM 699 N N . ASP A 1 83 ? 15.280 -9.526 -9.407 1.00 97.56 83 ASP A N 1
ATOM 700 C CA . ASP A 1 83 ? 16.212 -8.631 -8.707 1.00 97.56 83 ASP A CA 1
ATOM 701 C C . ASP A 1 83 ? 15.757 -8.399 -7.259 1.00 97.56 83 ASP A C 1
ATOM 703 O O . ASP A 1 83 ? 15.320 -7.320 -6.843 1.00 97.56 83 ASP A O 1
ATOM 707 N N . THR A 1 84 ? 15.881 -9.456 -6.461 1.00 96.88 84 THR A N 1
ATOM 708 C CA . THR A 1 84 ? 15.521 -9.440 -5.040 1.00 96.88 84 THR A CA 1
ATOM 709 C C . THR A 1 84 ? 16.417 -8.514 -4.219 1.00 96.88 84 THR A C 1
ATOM 711 O O . THR A 1 84 ? 15.976 -7.980 -3.202 1.00 96.88 84 THR A O 1
ATOM 714 N N . ASN A 1 85 ? 17.658 -8.274 -4.648 1.00 97.88 85 ASN A N 1
ATOM 715 C CA . ASN A 1 85 ? 18.597 -7.412 -3.934 1.00 97.88 85 ASN A CA 1
ATOM 716 C C . ASN A 1 85 ? 18.134 -5.957 -3.940 1.00 97.88 85 ASN A C 1
ATOM 718 O O . ASN A 1 85 ? 18.090 -5.316 -2.887 1.00 97.88 85 ASN A O 1
ATOM 722 N N . THR A 1 86 ? 17.790 -5.424 -5.112 1.00 98.06 86 THR A N 1
ATOM 723 C CA . THR A 1 86 ? 17.323 -4.039 -5.220 1.00 98.06 86 THR A CA 1
ATOM 724 C C . THR A 1 86 ? 15.929 -3.888 -4.622 1.00 98.06 86 THR A C 1
ATOM 726 O O . THR A 1 86 ? 15.701 -2.947 -3.864 1.00 98.06 86 THR A O 1
ATOM 729 N N . ALA A 1 87 ? 15.027 -4.846 -4.863 1.00 98.50 87 ALA A N 1
ATOM 730 C CA . ALA A 1 87 ? 13.692 -4.835 -4.269 1.00 98.50 87 ALA A CA 1
ATOM 731 C C . ALA A 1 87 ? 13.740 -4.755 -2.730 1.00 98.50 87 ALA A C 1
ATOM 733 O O . ALA A 1 87 ? 13.088 -3.901 -2.130 1.00 98.50 87 ALA A O 1
ATOM 734 N N . ASN A 1 88 ? 14.590 -5.565 -2.085 1.00 98.44 88 ASN A N 1
ATOM 735 C CA . ASN A 1 88 ? 14.768 -5.528 -0.630 1.00 98.44 88 ASN A CA 1
ATOM 736 C C . ASN A 1 88 ? 15.380 -4.213 -0.129 1.00 98.44 88 ASN A C 1
ATOM 738 O O . ASN A 1 88 ? 15.012 -3.747 0.949 1.00 98.44 88 ASN A O 1
ATOM 742 N N . LYS A 1 89 ? 16.290 -3.590 -0.892 1.00 98.50 89 LYS A N 1
ATOM 743 C CA . LYS A 1 89 ? 16.814 -2.254 -0.557 1.00 98.50 89 LYS A CA 1
ATOM 744 C C . LYS A 1 89 ? 15.709 -1.200 -0.573 1.00 98.50 89 LYS A C 1
ATOM 746 O O . LYS A 1 89 ? 15.667 -0.379 0.338 1.00 98.50 89 LYS A O 1
ATOM 751 N N . ILE A 1 90 ? 14.820 -1.244 -1.567 1.00 98.62 90 ILE A N 1
ATOM 752 C CA . ILE A 1 90 ? 13.694 -0.311 -1.666 1.00 98.62 90 ILE A CA 1
ATOM 753 C C . ILE A 1 90 ? 12.730 -0.514 -0.492 1.00 98.62 90 ILE A C 1
ATOM 755 O O . ILE A 1 90 ? 12.416 0.452 0.195 1.00 98.62 90 ILE A O 1
ATOM 759 N N . ILE A 1 91 ? 12.314 -1.756 -0.208 1.00 98.38 91 ILE A N 1
ATOM 760 C CA . ILE A 1 91 ? 11.421 -2.058 0.925 1.00 98.38 91 ILE A CA 1
ATOM 761 C C . ILE A 1 91 ? 12.028 -1.614 2.252 1.00 98.38 91 ILE A C 1
ATOM 763 O O . ILE A 1 91 ? 11.358 -0.964 3.047 1.00 98.38 91 ILE A O 1
ATOM 767 N N . ARG A 1 92 ? 13.313 -1.900 2.473 1.00 98.25 92 ARG A N 1
ATOM 768 C CA . ARG A 1 92 ? 14.013 -1.453 3.676 1.00 98.25 92 ARG A CA 1
ATOM 769 C C . ARG A 1 92 ? 14.030 0.072 3.792 1.00 98.25 92 ARG A C 1
ATOM 771 O O . ARG A 1 92 ? 13.781 0.594 4.869 1.00 98.25 92 ARG A O 1
ATOM 778 N N . ALA A 1 93 ? 14.299 0.787 2.702 1.00 98.19 93 ALA A N 1
ATOM 779 C CA . ALA A 1 93 ? 14.281 2.245 2.718 1.00 98.19 93 ALA A CA 1
ATOM 780 C C . ALA A 1 93 ? 12.873 2.802 2.982 1.00 98.19 93 ALA A C 1
ATOM 782 O O . ALA A 1 93 ? 12.735 3.786 3.705 1.00 98.19 93 ALA A O 1
ATOM 783 N N . LEU A 1 94 ? 11.827 2.180 2.432 1.00 98.31 94 LEU A N 1
ATOM 784 C CA . LEU A 1 94 ? 10.441 2.545 2.724 1.00 98.31 94 LEU A CA 1
ATOM 785 C C . LEU A 1 94 ? 10.132 2.351 4.214 1.00 98.31 94 LEU A C 1
ATOM 787 O O . LEU A 1 94 ? 9.611 3.265 4.845 1.00 98.31 94 LEU A O 1
ATOM 791 N N . GLU A 1 95 ? 10.517 1.212 4.784 1.00 97.75 95 GLU A N 1
ATOM 792 C CA . GLU A 1 95 ? 10.343 0.888 6.203 1.00 97.75 95 GLU A CA 1
ATOM 793 C C . GLU A 1 95 ? 11.075 1.886 7.117 1.00 97.75 95 GLU A C 1
ATOM 795 O O . GLU A 1 95 ? 10.462 2.469 8.009 1.00 97.75 95 GLU A O 1
ATOM 800 N N . GLU A 1 96 ? 12.353 2.172 6.842 1.00 97.19 96 GLU A N 1
ATOM 801 C CA . GLU A 1 96 ? 13.179 3.115 7.617 1.00 97.19 96 GLU A CA 1
ATOM 802 C C . GLU A 1 96 ? 12.645 4.561 7.576 1.00 97.19 96 GLU A C 1
ATOM 804 O O . GLU A 1 96 ? 12.886 5.334 8.502 1.00 97.19 96 GLU A O 1
ATOM 809 N N . ASN A 1 97 ? 11.902 4.936 6.528 1.00 96.44 97 ASN A N 1
ATOM 810 C CA . ASN A 1 97 ? 11.295 6.265 6.381 1.00 96.44 97 ASN A CA 1
ATOM 811 C C . ASN A 1 97 ? 9.819 6.324 6.820 1.00 96.44 97 ASN A C 1
ATOM 813 O O . ASN A 1 97 ? 9.148 7.337 6.589 1.00 96.44 97 ASN A O 1
ATOM 817 N N . SER A 1 98 ? 9.299 5.252 7.419 1.00 97.56 98 SER A N 1
ATOM 818 C CA . SER A 1 98 ? 7.927 5.179 7.922 1.00 97.56 98 SER A CA 1
ATOM 819 C C . SER A 1 98 ? 7.803 5.700 9.362 1.00 97.56 98 SER A C 1
ATOM 821 O O . SER A 1 98 ? 8.782 5.937 10.069 1.00 97.56 98 SER A O 1
ATOM 823 N N . ILE A 1 99 ? 6.565 5.913 9.796 1.00 97.31 99 ILE A N 1
ATOM 824 C CA . ILE A 1 99 ? 6.189 6.199 11.178 1.00 97.31 99 ILE A CA 1
ATOM 825 C C . ILE A 1 99 ? 5.254 5.094 11.624 1.00 97.31 99 ILE A C 1
ATOM 827 O O . ILE A 1 99 ? 4.225 4.886 10.984 1.00 97.31 99 ILE A O 1
ATOM 831 N N . THR A 1 100 ? 5.575 4.470 12.752 1.00 96.19 100 THR A N 1
ATOM 832 C CA . THR A 1 100 ? 4.754 3.425 13.367 1.00 96.19 100 THR A CA 1
ATOM 833 C C . THR A 1 100 ? 4.322 3.858 14.756 1.00 96.19 100 THR A C 1
ATOM 835 O O . THR A 1 100 ? 5.146 4.311 15.552 1.00 96.19 100 THR A O 1
ATOM 838 N N . ASN A 1 101 ? 3.031 3.731 15.052 1.00 91.25 101 ASN A N 1
ATOM 839 C CA . ASN A 1 101 ? 2.513 3.820 16.413 1.00 91.25 101 ASN A CA 1
ATOM 840 C C . ASN A 1 101 ? 1.248 2.970 16.581 1.00 91.25 101 ASN A C 1
ATOM 842 O O . ASN A 1 101 ? 0.565 2.660 15.606 1.00 91.25 101 ASN A O 1
ATOM 846 N N . ASP A 1 102 ? 0.918 2.660 17.831 1.00 85.31 102 ASP A N 1
ATOM 847 C CA . ASP A 1 102 ? -0.183 1.758 18.185 1.00 85.31 102 ASP A CA 1
ATOM 848 C C . ASP A 1 102 ? -1.571 2.272 17.757 1.00 85.31 102 ASP A C 1
ATOM 850 O O . ASP A 1 102 ? -2.502 1.486 17.577 1.00 85.31 102 ASP A O 1
ATOM 854 N N . GLU A 1 103 ? -1.744 3.589 17.600 1.00 85.00 103 GLU A N 1
ATOM 855 C CA . GLU A 1 103 ? -3.043 4.194 17.289 1.00 85.00 103 GLU A CA 1
ATOM 856 C C . GLU A 1 103 ? -3.337 4.224 15.785 1.00 85.00 103 GLU A C 1
ATOM 858 O O . GLU A 1 103 ? -4.456 3.919 15.364 1.00 85.00 103 GLU A O 1
ATOM 863 N N . LEU A 1 104 ? -2.348 4.625 14.986 1.00 88.81 104 LEU A N 1
ATOM 864 C CA . LEU A 1 104 ? -2.472 4.887 13.554 1.00 88.81 104 LEU A CA 1
ATOM 865 C C . LEU A 1 104 ? -1.836 3.798 12.686 1.00 88.81 104 LEU A C 1
ATOM 867 O O . LEU A 1 104 ? -2.028 3.833 11.474 1.00 88.81 104 LEU A O 1
ATOM 871 N N . GLY A 1 105 ? -1.105 2.844 13.266 1.00 93.56 105 GLY A N 1
ATOM 872 C CA . GLY A 1 105 ? -0.352 1.839 12.519 1.00 93.56 105 GLY A CA 1
ATOM 873 C C . GLY A 1 105 ? 0.905 2.426 11.877 1.00 93.56 105 GLY A C 1
ATOM 874 O O . GLY A 1 105 ? 1.515 3.349 12.424 1.00 93.56 105 GLY A O 1
ATOM 875 N N . MET A 1 106 ? 1.291 1.896 10.713 1.00 96.44 106 MET A N 1
ATOM 876 C CA . MET A 1 106 ? 2.478 2.316 9.960 1.00 96.44 106 MET A CA 1
ATOM 877 C C . MET A 1 106 ? 2.106 3.138 8.718 1.00 96.44 106 MET A C 1
ATOM 879 O O . MET A 1 106 ? 1.258 2.736 7.919 1.00 96.44 106 MET A O 1
ATOM 883 N N . TYR A 1 107 ? 2.752 4.294 8.540 1.00 96.19 107 TYR A N 1
ATOM 884 C CA . TYR A 1 107 ? 2.476 5.220 7.438 1.00 96.19 107 TYR A CA 1
ATOM 885 C C . TYR A 1 107 ? 3.628 6.183 7.145 1.00 96.19 107 TYR A C 1
ATOM 887 O O . TYR A 1 107 ? 4.603 6.263 7.884 1.00 96.19 107 TYR A O 1
ATOM 895 N N . TRP A 1 108 ? 3.486 6.988 6.090 1.00 96.81 108 TRP A N 1
ATOM 896 C CA . TRP A 1 108 ? 4.464 8.007 5.705 1.00 96.81 108 TRP A CA 1
ATOM 897 C C . TRP A 1 108 ? 3.844 9.403 5.734 1.00 96.81 108 TRP A C 1
ATOM 899 O O . TRP A 1 108 ? 2.818 9.645 5.104 1.00 96.81 108 TRP A O 1
ATOM 909 N N . LYS A 1 109 ? 4.502 10.366 6.397 1.00 92.50 109 LYS A N 1
ATOM 910 C CA . LYS A 1 109 ? 4.079 11.786 6.381 1.00 92.50 109 LYS A CA 1
ATOM 911 C C . LYS A 1 109 ? 4.080 12.394 4.979 1.00 92.50 109 LYS A C 1
ATOM 913 O O . LYS A 1 109 ? 3.310 13.310 4.721 1.00 92.50 109 LYS A O 1
ATOM 918 N N . SER A 1 110 ? 4.949 11.905 4.097 1.00 91.62 110 SER A N 1
ATOM 919 C CA . SER A 1 110 ? 5.024 12.321 2.694 1.00 91.62 110 SER A CA 1
ATOM 920 C C . SER A 1 110 ? 3.906 11.735 1.827 1.00 91.62 110 SER A C 1
ATOM 922 O O . SER A 1 110 ? 3.770 12.152 0.679 1.00 91.62 110 SER A O 1
ATOM 924 N N . ASN A 1 111 ? 3.099 10.800 2.347 1.00 92.06 111 ASN A N 1
ATOM 925 C CA . ASN A 1 111 ? 1.951 10.239 1.639 1.00 92.06 111 ASN A CA 1
ATOM 926 C C . ASN A 1 111 ? 0.754 11.205 1.684 1.00 92.06 111 ASN A C 1
ATOM 928 O O . ASN A 1 111 ? -0.220 10.996 2.408 1.00 92.06 111 ASN A O 1
ATOM 932 N N . THR A 1 112 ? 0.854 12.303 0.940 1.00 85.94 112 THR A N 1
ATOM 933 C CA . THR A 1 112 ? -0.169 13.348 0.858 1.00 85.94 112 THR A CA 1
ATOM 934 C C . THR A 1 112 ? -0.775 13.425 -0.539 1.00 85.94 112 THR A C 1
ATOM 936 O O . THR A 1 112 ? -0.158 13.054 -1.537 1.00 85.94 112 THR A O 1
ATOM 939 N N . SER A 1 113 ? -2.023 13.893 -0.608 1.00 82.62 113 SER A N 1
ATOM 940 C CA . SER A 1 113 ? -2.709 14.106 -1.884 1.00 82.62 113 SER A CA 1
ATOM 941 C C . SER A 1 113 ? -2.083 15.269 -2.649 1.00 82.62 113 SER A C 1
ATOM 943 O O . SER A 1 113 ? -1.652 16.256 -2.053 1.00 82.62 113 SER A O 1
ATOM 945 N N . SER A 1 114 ? -2.108 15.189 -3.977 1.00 79.75 114 SER A N 1
ATOM 946 C CA . SER A 1 114 ? -1.615 16.239 -4.872 1.00 79.75 114 SER A CA 1
ATOM 947 C C . SER A 1 114 ? -2.445 16.309 -6.157 1.00 79.75 114 SER A C 1
ATOM 949 O O . SER A 1 114 ? -3.359 15.514 -6.358 1.00 79.75 114 SER A O 1
ATOM 951 N N . TRP A 1 115 ? -2.131 17.268 -7.033 1.00 73.25 115 TRP A N 1
ATOM 952 C CA . TRP A 1 115 ? -2.749 17.412 -8.358 1.00 73.25 115 TRP A CA 1
ATOM 953 C C . TRP A 1 115 ? -2.298 16.336 -9.353 1.00 73.25 115 TRP A C 1
ATOM 955 O O . TRP A 1 115 ? -2.945 16.130 -10.379 1.00 73.25 115 TRP A O 1
ATOM 965 N N . PHE A 1 116 ? -1.183 15.658 -9.075 1.00 68.31 116 PHE A N 1
ATOM 966 C CA . PHE A 1 116 ? -0.703 14.560 -9.904 1.00 68.31 116 PHE A CA 1
ATOM 967 C C . PHE A 1 116 ? -1.538 13.300 -9.665 1.00 68.31 116 PHE A C 1
ATOM 969 O O . PHE A 1 116 ? -1.666 12.837 -8.536 1.00 68.31 116 PHE A O 1
ATOM 976 N N . TRP A 1 117 ? -2.047 12.705 -10.745 1.00 71.44 117 TRP A N 1
ATOM 977 C CA . TRP A 1 117 ? -2.937 11.537 -10.699 1.00 71.44 117 TRP A CA 1
ATOM 978 C C . TRP A 1 117 ? -2.333 10.308 -9.998 1.00 71.44 117 TRP A C 1
ATOM 980 O O . TRP A 1 117 ? -3.06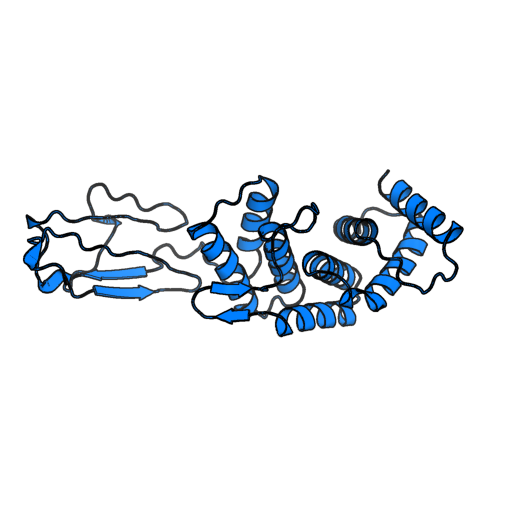8 9.460 -9.507 1.00 71.44 117 TRP A O 1
ATOM 990 N N . TYR A 1 118 ? -1.002 10.213 -9.941 1.00 62.44 118 TYR A N 1
ATOM 991 C CA . TYR A 1 118 ? -0.257 9.128 -9.292 1.00 62.44 118 TYR A CA 1
ATOM 992 C C . TYR A 1 118 ? 0.088 9.410 -7.817 1.00 62.44 118 TYR A C 1
ATOM 994 O O . TYR A 1 118 ? 0.797 8.627 -7.191 1.00 62.44 118 TYR A O 1
ATOM 1002 N N . GLN A 1 119 ? -0.359 10.536 -7.254 1.00 75.44 119 GLN A N 1
ATOM 1003 C CA . GLN A 1 119 ? -0.167 10.908 -5.847 1.00 75.44 119 GLN A CA 1
ATOM 1004 C C . GLN A 1 119 ? -1.498 10.810 -5.096 1.00 75.44 119 GLN A C 1
ATOM 1006 O O . GLN A 1 119 ? -2.065 11.805 -4.641 1.00 75.44 119 GLN A O 1
ATOM 1011 N N . ALA A 1 120 ? -1.998 9.578 -4.998 1.00 85.62 120 ALA A N 1
ATOM 1012 C CA . ALA A 1 120 ? -3.238 9.236 -4.319 1.00 85.62 120 ALA A CA 1
ATOM 1013 C C . ALA A 1 120 ? -2.927 8.431 -3.042 1.00 85.62 120 ALA A C 1
ATOM 1015 O O . ALA A 1 120 ? -2.402 7.319 -3.143 1.00 85.62 120 ALA A O 1
ATOM 1016 N N . PRO A 1 121 ? -3.225 8.951 -1.834 1.00 89.50 121 PRO A N 1
ATOM 1017 C CA . PRO A 1 121 ? -2.724 8.352 -0.595 1.00 89.50 121 PRO A CA 1
ATOM 1018 C C . PRO A 1 121 ? -3.208 6.935 -0.300 1.00 89.50 121 PRO A C 1
ATOM 1020 O O . PRO A 1 121 ? -2.436 6.117 0.199 1.00 89.50 121 PRO A O 1
ATOM 1023 N N . ILE A 1 122 ? -4.470 6.638 -0.624 1.00 94.00 122 ILE A N 1
ATOM 1024 C CA . ILE A 1 122 ? -5.070 5.313 -0.400 1.00 94.00 122 ILE A CA 1
ATOM 1025 C C . ILE A 1 122 ? -4.466 4.280 -1.344 1.00 94.00 122 ILE A C 1
ATOM 1027 O O . ILE A 1 122 ? -4.105 3.187 -0.924 1.00 94.00 122 ILE A O 1
ATOM 1031 N N . GLU A 1 123 ? -4.309 4.662 -2.603 1.00 94.06 123 GLU A N 1
ATOM 1032 C CA . GLU A 1 123 ? -3.753 3.833 -3.671 1.00 94.06 123 GLU A CA 1
ATOM 1033 C C . GLU A 1 123 ? -2.262 3.578 -3.405 1.00 94.06 123 GLU A C 1
ATOM 1035 O O . GLU A 1 123 ? -1.779 2.451 -3.472 1.00 94.06 123 GLU A O 1
ATOM 1040 N N . THR A 1 124 ? -1.552 4.611 -2.937 1.00 95.62 124 THR A N 1
ATOM 1041 C CA . THR A 1 124 ? -0.161 4.502 -2.486 1.00 95.62 124 THR A CA 1
ATOM 1042 C C . THR A 1 124 ? -0.021 3.551 -1.310 1.00 95.62 124 THR A C 1
ATOM 1044 O O . THR A 1 124 ? 0.802 2.644 -1.366 1.00 95.62 124 THR A O 1
ATOM 1047 N N . GLN A 1 125 ? -0.830 3.711 -0.263 1.00 96.50 125 GLN A N 1
ATOM 1048 C CA . GLN A 1 125 ? -0.761 2.819 0.890 1.00 96.50 125 GLN A CA 1
ATOM 1049 C C . GLN A 1 125 ? -1.099 1.371 0.503 1.00 96.50 125 GLN A C 1
ATOM 1051 O O . GLN A 1 125 ? -0.423 0.448 0.947 1.00 96.50 125 GLN A O 1
ATOM 1056 N N . SER A 1 126 ? -2.113 1.173 -0.343 1.00 96.44 126 SER A N 1
ATOM 1057 C CA . SER A 1 126 ? -2.537 -0.155 -0.803 1.00 96.44 126 SER A CA 1
ATOM 1058 C C . SER A 1 126 ? -1.432 -0.856 -1.595 1.00 96.44 126 SER A C 1
ATOM 1060 O O . SER A 1 126 ? -1.122 -2.013 -1.319 1.00 96.44 126 SER A O 1
ATOM 1062 N N . LEU A 1 127 ? -0.768 -0.130 -2.500 1.00 97.06 127 LEU A N 1
ATOM 1063 C CA . LEU A 1 127 ? 0.391 -0.632 -3.237 1.00 97.06 127 LEU A CA 1
ATOM 1064 C C . LEU A 1 127 ? 1.559 -0.982 -2.306 1.00 97.06 127 LEU A C 1
ATOM 1066 O O . LEU A 1 127 ? 2.237 -1.984 -2.514 1.00 97.06 127 LEU A O 1
ATOM 1070 N N . LEU A 1 128 ? 1.822 -0.166 -1.283 1.00 97.75 128 LEU A N 1
ATOM 1071 C CA . LEU A 1 128 ? 2.884 -0.469 -0.326 1.00 97.75 128 LEU A CA 1
ATOM 1072 C C . LEU A 1 128 ? 2.549 -1.719 0.495 1.00 97.75 128 LEU A C 1
ATOM 1074 O O . LEU A 1 128 ? 3.425 -2.554 0.682 1.00 97.75 128 LEU A O 1
ATOM 1078 N N . ILE A 1 129 ? 1.294 -1.921 0.904 1.00 97.12 129 ILE A N 1
ATOM 1079 C CA . ILE A 1 129 ? 0.875 -3.179 1.545 1.00 97.12 129 ILE A CA 1
ATOM 1080 C C . ILE A 1 129 ? 1.142 -4.374 0.625 1.00 97.12 129 ILE A C 1
ATOM 1082 O O . ILE A 1 129 ? 1.695 -5.368 1.091 1.00 97.12 129 ILE A O 1
ATOM 1086 N N . GLU A 1 130 ? 0.810 -4.279 -0.667 1.00 96.81 130 GLU A N 1
ATOM 1087 C CA . GLU A 1 130 ? 1.130 -5.321 -1.654 1.00 96.81 130 GLU A CA 1
ATOM 1088 C C . GLU A 1 130 ? 2.640 -5.571 -1.738 1.00 96.81 130 GLU A C 1
ATOM 1090 O O . GLU A 1 130 ? 3.082 -6.711 -1.612 1.00 96.81 130 GLU A O 1
ATOM 1095 N N . ALA A 1 131 ? 3.441 -4.510 -1.863 1.00 97.88 131 ALA A N 1
ATOM 1096 C CA . ALA A 1 131 ? 4.893 -4.606 -1.969 1.00 97.88 131 ALA A CA 1
ATOM 1097 C C . ALA A 1 131 ? 5.532 -5.276 -0.743 1.00 97.88 131 ALA A C 1
ATOM 1099 O O . ALA A 1 131 ? 6.360 -6.175 -0.893 1.00 97.88 131 ALA A O 1
ATOM 1100 N N . PHE A 1 132 ? 5.132 -4.882 0.469 1.00 97.81 132 PHE A N 1
ATOM 1101 C CA . PHE A 1 132 ? 5.606 -5.515 1.701 1.00 97.81 132 PHE A CA 1
ATOM 1102 C C . PHE A 1 132 ? 5.117 -6.964 1.817 1.00 97.81 132 PHE A C 1
ATOM 1104 O O . PHE A 1 132 ? 5.906 -7.833 2.179 1.00 97.81 132 PHE A O 1
ATOM 1111 N N . SER A 1 133 ? 3.863 -7.240 1.448 1.00 96.25 133 SER A N 1
ATOM 1112 C CA . SER A 1 133 ? 3.292 -8.593 1.495 1.00 96.25 133 SER A CA 1
ATOM 1113 C C . SER A 1 133 ? 3.980 -9.555 0.528 1.00 96.25 133 SER A C 1
ATOM 1115 O O . SER A 1 133 ? 4.224 -10.701 0.881 1.00 96.25 133 SER A O 1
ATOM 1117 N N . GLU A 1 134 ? 4.317 -9.107 -0.681 1.00 96.25 134 GLU A N 1
ATOM 1118 C CA . GLU A 1 134 ? 4.958 -9.955 -1.689 1.00 96.25 134 GLU A CA 1
ATOM 1119 C C . GLU A 1 134 ? 6.453 -10.165 -1.400 1.00 96.25 134 GLU A C 1
ATOM 1121 O O . GLU A 1 134 ? 6.961 -11.278 -1.519 1.00 96.25 134 GLU A O 1
ATOM 1126 N N . ILE A 1 135 ? 7.164 -9.114 -0.972 1.00 97.38 135 ILE A N 1
ATOM 1127 C CA . ILE A 1 135 ? 8.629 -9.144 -0.813 1.00 97.38 135 ILE A CA 1
ATOM 1128 C C . ILE A 1 135 ? 9.054 -9.639 0.578 1.00 97.38 135 ILE A C 1
ATOM 1130 O O . ILE A 1 135 ? 10.088 -10.299 0.708 1.00 97.38 135 ILE A O 1
ATOM 1134 N N . LYS A 1 136 ? 8.271 -9.337 1.621 1.00 95.69 136 LYS A N 1
ATOM 1135 C CA . LYS A 1 136 ? 8.508 -9.744 3.016 1.00 95.69 136 LYS A CA 1
ATOM 1136 C C . LYS A 1 136 ? 7.271 -10.443 3.614 1.00 95.69 136 LYS A C 1
ATOM 1138 O O . LYS A 1 136 ? 6.770 -10.018 4.653 1.00 95.69 136 LYS A O 1
ATOM 1143 N N . PRO A 1 137 ? 6.807 -11.566 3.037 1.00 93.69 137 PRO A N 1
ATOM 1144 C CA . PRO A 1 137 ? 5.564 -12.229 3.456 1.00 93.69 137 PRO A CA 1
ATOM 1145 C C . PRO A 1 137 ? 5.574 -12.717 4.914 1.00 93.69 137 PRO A C 1
ATOM 1147 O O . PRO A 1 137 ? 4.526 -12.923 5.522 1.00 93.69 137 PRO A O 1
ATOM 1150 N N . THR A 1 138 ? 6.759 -12.924 5.495 1.00 93.56 138 THR A N 1
ATOM 1151 C CA . THR A 1 138 ? 6.922 -13.367 6.886 1.00 93.56 138 THR A CA 1
ATOM 1152 C C . THR A 1 138 ? 6.874 -12.226 7.902 1.00 93.56 138 THR A C 1
ATOM 1154 O O . THR A 1 138 ? 6.793 -12.497 9.098 1.00 93.56 138 THR A O 1
ATOM 1157 N N . ASP A 1 139 ? 6.946 -10.967 7.462 1.00 94.38 139 ASP A N 1
ATOM 1158 C CA . ASP A 1 139 ? 6.894 -9.785 8.328 1.00 94.38 139 ASP A CA 1
ATOM 1159 C C . ASP A 1 139 ? 5.441 -9.343 8.565 1.00 94.38 139 ASP A C 1
ATOM 1161 O O . ASP A 1 139 ? 4.968 -8.301 8.107 1.00 94.38 139 ASP A O 1
ATOM 1165 N N . VAL A 1 140 ? 4.703 -10.210 9.259 1.00 92.44 140 VAL A N 1
ATOM 1166 C CA . VAL A 1 140 ? 3.265 -10.038 9.506 1.00 92.44 140 VAL A CA 1
ATOM 1167 C C . VAL A 1 140 ? 2.979 -8.787 10.336 1.00 92.44 140 VAL A C 1
ATOM 1169 O O 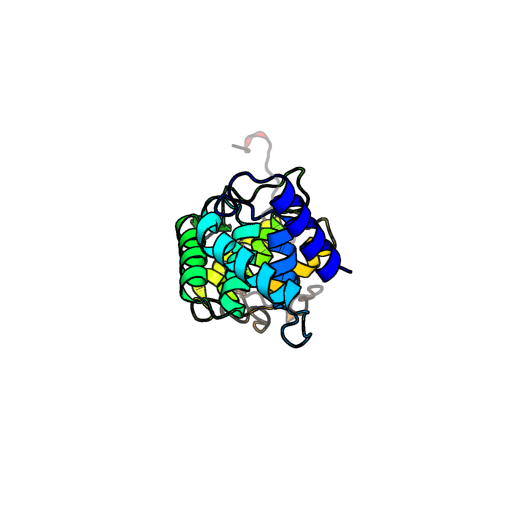. VAL A 1 140 ? 1.970 -8.131 10.106 1.00 92.44 140 VAL A O 1
ATOM 1172 N N . GLU A 1 141 ? 3.862 -8.426 11.269 1.00 92.50 141 GLU A N 1
ATOM 1173 C CA . GLU A 1 141 ? 3.686 -7.250 12.127 1.00 92.50 141 GLU A CA 1
ATOM 1174 C C . GLU A 1 141 ? 3.696 -5.950 11.315 1.00 92.50 141 GLU A C 1
ATOM 1176 O O . GLU A 1 141 ? 2.810 -5.107 11.480 1.00 92.50 141 GLU A O 1
ATOM 1181 N N . THR A 1 142 ? 4.655 -5.797 10.399 1.00 95.19 142 THR A N 1
ATOM 1182 C CA . THR A 1 142 ? 4.708 -4.636 9.505 1.00 95.19 142 THR A CA 1
ATOM 1183 C C . THR A 1 142 ? 3.480 -4.583 8.600 1.00 95.19 142 THR A C 1
ATOM 1185 O O . THR A 1 142 ? 2.837 -3.538 8.487 1.00 95.19 142 THR A O 1
ATOM 1188 N N . ILE A 1 143 ? 3.103 -5.714 7.995 1.00 95.12 143 ILE A N 1
ATOM 1189 C CA . ILE A 1 143 ? 1.938 -5.795 7.103 1.00 95.12 143 ILE A CA 1
ATOM 1190 C C . ILE A 1 143 ? 0.646 -5.429 7.851 1.00 95.12 143 ILE A C 1
ATOM 1192 O O . ILE A 1 143 ? -0.138 -4.607 7.369 1.00 95.12 143 ILE A O 1
ATOM 1196 N N . ASP A 1 144 ? 0.442 -5.978 9.050 1.00 92.69 144 ASP A N 1
ATOM 1197 C CA . ASP A 1 144 ? -0.723 -5.686 9.884 1.00 92.69 144 ASP A CA 1
ATOM 1198 C C . ASP A 1 144 ? -0.752 -4.194 10.277 1.00 92.69 144 ASP A C 1
ATOM 1200 O O . ASP A 1 144 ? -1.802 -3.555 10.178 1.00 92.69 144 ASP A O 1
ATOM 1204 N N . ASN A 1 145 ? 0.389 -3.586 10.621 1.00 94.44 145 ASN A N 1
ATOM 1205 C CA . ASN A 1 145 ? 0.474 -2.151 10.920 1.00 94.44 145 ASN A CA 1
ATOM 1206 C C . ASN A 1 145 ? 0.154 -1.256 9.712 1.00 94.44 145 ASN A C 1
ATOM 1208 O O . ASN A 1 145 ? -0.518 -0.230 9.863 1.00 94.44 145 ASN A O 1
ATOM 1212 N N . LEU A 1 146 ? 0.582 -1.627 8.505 1.00 95.69 146 LEU A N 1
ATOM 1213 C CA . LEU A 1 146 ? 0.235 -0.892 7.285 1.00 95.69 146 LEU A CA 1
ATOM 1214 C C . LEU A 1 146 ? -1.273 -0.955 6.995 1.00 95.69 146 LEU A C 1
ATOM 1216 O O . LEU A 1 146 ? -1.870 0.050 6.590 1.00 95.69 146 LEU A O 1
ATOM 1220 N N . LYS A 1 147 ? -1.900 -2.113 7.246 1.00 93.56 147 LYS A N 1
ATOM 1221 C CA . LYS A 1 147 ? -3.355 -2.311 7.138 1.00 93.56 147 LYS A CA 1
ATOM 1222 C C . LYS A 1 147 ? -4.127 -1.525 8.205 1.00 93.56 147 LYS A C 1
ATOM 1224 O O . LYS A 1 147 ? -5.187 -0.973 7.899 1.00 93.56 147 LYS A O 1
ATOM 1229 N N . ILE A 1 148 ? -3.599 -1.414 9.429 1.00 92.19 148 ILE A N 1
ATOM 1230 C CA . ILE A 1 148 ? -4.196 -0.598 10.503 1.00 92.19 148 ILE A CA 1
ATOM 1231 C C . ILE A 1 148 ? -4.373 0.850 10.040 1.00 92.19 148 ILE A C 1
ATOM 1233 O O . ILE A 1 148 ? -5.454 1.415 10.227 1.00 92.19 148 ILE A O 1
ATOM 1237 N N . TRP A 1 149 ? -3.370 1.430 9.375 1.00 93.69 149 TRP A N 1
ATOM 1238 C CA . TRP A 1 149 ? -3.479 2.802 8.884 1.00 93.69 149 TRP A CA 1
ATOM 1239 C C . TRP A 1 149 ? -4.613 2.981 7.872 1.00 93.69 149 TRP A C 1
ATOM 1241 O O . TRP A 1 149 ? -5.360 3.955 7.969 1.00 93.69 149 TRP A O 1
ATOM 1251 N N . LEU A 1 150 ? -4.802 2.039 6.934 1.00 92.44 150 LEU A N 1
ATOM 1252 C CA . LEU A 1 150 ? -5.913 2.104 5.973 1.00 92.44 150 LEU A CA 1
ATOM 1253 C C . LEU A 1 150 ? -7.265 2.160 6.691 1.00 92.44 150 LEU A C 1
ATOM 1255 O O . LEU A 1 150 ? -8.105 3.006 6.376 1.00 92.44 150 LEU A O 1
ATOM 1259 N N . LEU A 1 151 ? -7.467 1.293 7.684 1.00 89.75 151 LEU A N 1
ATOM 1260 C CA . LEU A 1 151 ? -8.719 1.238 8.437 1.00 89.75 151 LEU A CA 1
ATOM 1261 C C . LEU A 1 151 ? -8.940 2.498 9.283 1.00 89.75 151 LEU A C 1
ATOM 1263 O O . LEU A 1 151 ? -10.040 3.054 9.289 1.00 89.75 151 LEU A O 1
ATOM 1267 N N . LYS A 1 152 ? -7.889 3.003 9.936 1.00 89.25 152 LYS A N 1
ATOM 1268 C CA . LYS A 1 152 ? -7.934 4.260 10.697 1.00 89.25 152 LYS A CA 1
ATOM 1269 C C . LYS A 1 152 ? -8.217 5.459 9.803 1.00 89.25 152 LYS A C 1
ATOM 1271 O O . LYS A 1 152 ? -9.015 6.321 10.162 1.00 89.25 152 LYS A O 1
ATOM 1276 N N . ASN A 1 153 ? -7.643 5.485 8.604 1.00 90.19 153 ASN A N 1
ATOM 1277 C CA . ASN A 1 153 ? -7.960 6.500 7.614 1.00 90.19 153 ASN A CA 1
ATOM 1278 C C . ASN A 1 153 ? -9.446 6.436 7.211 1.00 90.19 153 ASN A C 1
ATOM 1280 O O . ASN A 1 153 ? -10.115 7.469 7.215 1.00 90.19 153 ASN A O 1
ATOM 1284 N N . LYS A 1 154 ? -9.987 5.237 6.947 1.00 89.38 154 LYS A N 1
ATOM 1285 C CA . LYS A 1 154 ? -11.403 5.028 6.589 1.00 89.38 154 LYS A CA 1
ATOM 1286 C C . LYS A 1 154 ? -12.384 5.420 7.696 1.00 89.38 154 LYS A C 1
ATOM 1288 O O . LYS A 1 154 ? -13.534 5.747 7.387 1.00 89.38 154 LYS A O 1
ATOM 1293 N N . GLN A 1 155 ? -11.957 5.374 8.958 1.00 83.81 155 GLN A N 1
ATOM 1294 C CA . GLN A 1 155 ? -12.777 5.760 10.107 1.00 83.81 155 GLN A CA 1
ATOM 1295 C C . GLN A 1 155 ? -13.203 7.232 10.031 1.00 83.81 155 GLN A C 1
ATOM 1297 O O . GLN A 1 155 ? -14.363 7.548 10.279 1.00 83.81 155 GLN A O 1
ATOM 1302 N N . THR A 1 156 ? -12.278 8.129 9.682 1.00 79.31 156 THR A N 1
ATOM 1303 C CA . THR A 1 156 ? -12.527 9.579 9.634 1.00 79.31 156 THR A CA 1
ATOM 1304 C C . THR A 1 156 ? -12.691 10.118 8.215 1.00 79.31 156 THR A C 1
ATOM 1306 O O . THR A 1 156 ? -13.192 11.227 8.046 1.00 79.31 156 THR A O 1
ATOM 1309 N N . ASN A 1 157 ? -12.322 9.338 7.190 1.00 84.06 157 ASN A N 1
ATOM 1310 C CA . ASN A 1 157 ? -12.343 9.759 5.791 1.00 84.06 157 ASN A CA 1
ATOM 1311 C C . ASN A 1 157 ? -13.156 8.817 4.893 1.00 84.06 157 ASN A C 1
ATOM 1313 O O . ASN A 1 157 ? -13.316 7.613 5.126 1.00 84.06 157 ASN A O 1
ATOM 1317 N N . GLN A 1 158 ? -13.652 9.372 3.793 1.00 85.31 158 GLN A N 1
ATOM 1318 C CA . GLN A 1 158 ? -14.193 8.590 2.691 1.00 85.31 158 GLN A CA 1
ATOM 1319 C C . GLN A 1 158 ? -13.073 8.214 1.713 1.00 85.31 158 GLN A C 1
ATOM 1321 O O . GLN A 1 158 ? -12.217 9.033 1.388 1.00 85.31 158 GLN A O 1
ATOM 1326 N N . TRP A 1 159 ? -13.111 6.985 1.197 1.00 90.19 159 TRP A N 1
ATOM 1327 C CA . TRP A 1 159 ? -12.339 6.603 0.015 1.00 90.19 159 TRP A CA 1
ATOM 1328 C C . TRP A 1 159 ? -13.151 6.975 -1.224 1.00 90.19 159 TRP A C 1
ATOM 1330 O O . TRP A 1 159 ? -14.066 6.263 -1.626 1.00 90.19 159 TRP A O 1
ATOM 1340 N N . SER A 1 160 ? -12.892 8.160 -1.767 1.00 82.69 160 SER A N 1
ATOM 1341 C CA . SER A 1 160 ? -13.827 8.840 -2.675 1.00 82.69 160 SER A CA 1
ATOM 1342 C C . SER A 1 160 ? -13.878 8.293 -4.106 1.00 82.69 160 SER A C 1
ATOM 1344 O O . SER A 1 160 ? -14.715 8.745 -4.884 1.00 82.69 160 SER A O 1
ATOM 1346 N N . THR A 1 161 ? -13.010 7.349 -4.482 1.00 87.62 161 THR A N 1
ATOM 1347 C CA . THR A 1 161 ? -12.961 6.779 -5.839 1.00 87.62 161 THR A CA 1
ATOM 1348 C C . THR A 1 161 ? -13.151 5.263 -5.819 1.00 87.62 161 THR A C 1
ATOM 1350 O O . THR A 1 161 ? -12.802 4.577 -4.852 1.00 87.62 161 THR A O 1
ATOM 1353 N N . THR A 1 162 ? -13.676 4.720 -6.923 1.00 89.44 162 THR A N 1
ATOM 1354 C CA . THR A 1 162 ? -13.781 3.267 -7.128 1.00 89.44 162 THR A CA 1
ATOM 1355 C C . THR A 1 162 ? -12.408 2.604 -7.068 1.00 89.44 162 THR A C 1
ATOM 1357 O O . THR A 1 162 ? -12.278 1.540 -6.471 1.00 89.44 162 THR A O 1
ATOM 1360 N N . LYS A 1 163 ? -11.380 3.253 -7.634 1.00 90.50 163 LYS A N 1
ATOM 1361 C CA . LYS A 1 163 ? -9.998 2.764 -7.620 1.00 90.50 163 LYS A CA 1
ATOM 1362 C C . LYS A 1 163 ? -9.461 2.663 -6.190 1.00 90.50 163 LYS A C 1
ATOM 1364 O O . LYS A 1 163 ? -9.113 1.567 -5.771 1.00 90.50 163 LYS A O 1
ATOM 1369 N N . ALA A 1 164 ? -9.518 3.750 -5.418 1.00 88.94 164 ALA A N 1
ATOM 1370 C CA . ALA A 1 164 ? -9.078 3.768 -4.023 1.00 88.94 164 ALA A CA 1
ATOM 1371 C C . ALA A 1 164 ? -9.797 2.710 -3.174 1.00 88.94 164 ALA A C 1
ATOM 1373 O O . ALA A 1 164 ? -9.166 2.012 -2.388 1.00 88.94 164 ALA A O 1
ATOM 1374 N N . THR A 1 165 ? -11.112 2.561 -3.358 1.00 90.88 165 THR A N 1
ATOM 1375 C CA . THR A 1 165 ? -11.891 1.553 -2.626 1.00 90.88 165 THR A CA 1
ATOM 1376 C C . THR A 1 165 ? -11.481 0.134 -3.011 1.00 90.88 165 THR A C 1
ATOM 1378 O O . THR A 1 165 ? -11.291 -0.707 -2.138 1.00 90.88 165 THR A O 1
ATOM 1381 N N . THR A 1 166 ? -11.326 -0.136 -4.308 1.00 92.88 166 THR A N 1
ATOM 1382 C CA . THR A 1 166 ? -10.979 -1.473 -4.807 1.00 92.88 166 THR A CA 1
ATOM 1383 C C . THR A 1 166 ? -9.569 -1.873 -4.383 1.00 92.88 166 THR A C 1
ATOM 1385 O O . THR A 1 166 ? -9.382 -2.983 -3.895 1.00 92.88 166 THR A O 1
ATOM 1388 N N . GLU A 1 167 ? -8.593 -0.970 -4.503 1.00 92.25 167 GLU A N 1
ATOM 1389 C CA . GLU A 1 167 ? -7.207 -1.231 -4.099 1.00 92.25 167 GLU A CA 1
ATOM 1390 C C . GLU A 1 167 ? -7.077 -1.430 -2.588 1.00 92.25 167 GLU A C 1
ATOM 1392 O O . GLU A 1 167 ? -6.392 -2.353 -2.156 1.00 92.25 167 GLU A O 1
ATOM 1397 N N . ALA A 1 168 ? -7.790 -0.644 -1.778 1.00 92.75 168 ALA A N 1
ATOM 1398 C CA . ALA A 1 168 ? -7.761 -0.816 -0.331 1.00 92.75 168 ALA A CA 1
ATOM 1399 C C . ALA A 1 168 ? -8.406 -2.138 0.111 1.00 92.75 168 ALA A C 1
ATOM 1401 O O . ALA A 1 168 ? -7.867 -2.821 0.979 1.00 92.75 168 ALA A O 1
ATOM 1402 N N . VAL A 1 169 ? -9.529 -2.537 -0.500 1.00 91.50 169 VAL A N 1
ATOM 1403 C CA . VAL A 1 169 ? -10.143 -3.850 -0.239 1.00 91.50 169 VAL A CA 1
ATOM 1404 C C . VAL A 1 169 ? -9.202 -4.977 -0.658 1.00 91.50 169 VAL A C 1
ATOM 1406 O O . VAL A 1 169 ? -8.996 -5.905 0.119 1.00 91.50 169 VAL A O 1
ATOM 1409 N N . TYR A 1 170 ? -8.592 -4.880 -1.843 1.00 91.75 170 TYR A N 1
ATOM 1410 C CA . TYR A 1 170 ? -7.591 -5.842 -2.302 1.00 91.75 170 TYR A CA 1
ATOM 1411 C C . TYR A 1 170 ? -6.438 -5.967 -1.298 1.00 91.75 170 TYR A C 1
ATOM 1413 O O . TYR A 1 170 ? -6.172 -7.066 -0.821 1.00 91.75 170 TYR A O 1
ATOM 1421 N N . ALA A 1 171 ? -5.836 -4.848 -0.887 1.00 92.12 171 ALA A N 1
ATOM 1422 C CA . ALA A 1 171 ? -4.732 -4.821 0.069 1.00 92.12 171 ALA A CA 1
ATOM 1423 C C . ALA A 1 171 ? -5.097 -5.411 1.442 1.00 92.12 171 ALA A C 1
ATOM 1425 O O . ALA A 1 171 ? -4.284 -6.102 2.055 1.00 92.12 171 ALA A O 1
ATOM 1426 N N . LEU A 1 172 ? -6.321 -5.187 1.932 1.00 90.00 172 LEU A N 1
ATOM 1427 C CA . LEU A 1 172 ? -6.786 -5.776 3.192 1.00 90.00 172 LEU A CA 1
ATOM 1428 C C . LEU A 1 172 ? -6.906 -7.307 3.110 1.00 90.00 172 LEU A C 1
ATOM 1430 O O . LEU A 1 172 ? -6.610 -7.984 4.096 1.00 90.00 172 LEU A O 1
ATOM 1434 N N . LEU A 1 173 ? -7.279 -7.837 1.941 1.00 88.50 173 LEU A N 1
ATOM 1435 C CA . LEU A 1 173 ? -7.433 -9.272 1.673 1.00 88.50 173 LEU A CA 1
ATOM 1436 C C . LEU A 1 173 ? -6.115 -9.998 1.349 1.00 88.50 173 LEU A C 1
ATOM 1438 O O . LEU A 1 173 ? -6.104 -11.228 1.305 1.00 88.50 173 LEU A O 1
ATOM 1442 N N . LEU A 1 174 ? -5.015 -9.271 1.123 1.00 83.44 174 LEU A N 1
ATOM 1443 C CA . LEU A 1 174 ? -3.682 -9.860 0.953 1.00 83.44 174 LEU A CA 1
ATOM 1444 C C . LEU A 1 174 ? -3.179 -10.531 2.245 1.00 83.44 174 LEU A C 1
ATOM 1446 O O . LEU A 1 174 ? -3.821 -10.461 3.296 1.00 83.44 174 LEU A O 1
ATOM 1450 N N . GLN A 1 175 ? -2.005 -11.170 2.168 1.00 74.50 175 GLN A N 1
ATOM 1451 C CA . GLN A 1 175 ? -1.333 -11.833 3.295 1.00 74.50 175 GLN A CA 1
ATOM 1452 C C . GLN A 1 175 ? -1.253 -10.961 4.561 1.00 74.50 175 GLN A C 1
ATOM 1454 O O . GLN A 1 175 ? -1.380 -9.738 4.519 1.00 74.50 175 GLN A O 1
ATOM 1459 N N . GLY A 1 176 ? -1.093 -11.616 5.708 1.00 69.12 176 GLY A N 1
ATOM 1460 C CA . GLY A 1 176 ? -1.158 -11.018 7.041 1.00 69.12 176 GLY A CA 1
ATOM 1461 C C . GLY A 1 176 ? -1.999 -11.887 7.970 1.00 69.12 176 GLY A C 1
ATOM 1462 O O . GLY A 1 176 ? -2.352 -13.019 7.621 1.00 69.12 176 GLY A O 1
ATOM 1463 N N . SER A 1 177 ? -2.335 -11.371 9.150 1.00 76.19 177 SER A N 1
ATOM 1464 C CA . SER A 1 177 ? -3.249 -12.092 10.036 1.00 76.19 177 SER A CA 1
ATOM 1465 C C . SER A 1 177 ? -4.655 -12.147 9.423 1.00 76.19 177 SER A C 1
ATOM 1467 O O . SER A 1 177 ? -5.150 -11.154 8.890 1.00 76.19 177 SER A O 1
ATOM 1469 N N . ASP A 1 178 ? -5.332 -13.291 9.529 1.00 73.75 178 ASP A N 1
ATOM 1470 C CA . ASP A 1 178 ? -6.728 -13.417 9.101 1.00 73.75 178 ASP A CA 1
ATOM 1471 C C . ASP A 1 178 ? -7.651 -12.684 10.086 1.00 73.75 178 ASP A C 1
ATOM 1473 O O . ASP A 1 178 ? -8.008 -13.205 11.144 1.00 73.75 178 ASP A O 1
ATOM 1477 N N . TRP A 1 179 ? -8.011 -11.447 9.740 1.00 73.81 179 TRP A N 1
ATOM 1478 C CA . TRP A 1 179 ? -8.908 -10.607 10.537 1.00 73.81 179 TRP A CA 1
ATOM 1479 C C . TRP A 1 179 ? -10.392 -10.929 10.305 1.00 73.81 179 TRP A C 1
ATOM 1481 O O . TRP A 1 179 ? -11.229 -10.502 11.095 1.00 73.81 179 TRP A O 1
ATOM 1491 N N . LEU A 1 180 ? -10.733 -11.668 9.242 1.00 71.12 180 LEU A N 1
ATOM 1492 C CA . LEU A 1 180 ? -12.120 -11.942 8.847 1.00 71.12 180 LEU A CA 1
ATOM 1493 C C . LEU A 1 180 ? -12.678 -13.222 9.480 1.00 71.12 180 LEU A C 1
ATOM 1495 O O . LEU A 1 180 ? -13.894 -13.394 9.555 1.00 71.12 180 LEU A O 1
ATOM 1499 N N . SER A 1 181 ? -11.812 -14.118 9.957 1.00 65.50 181 SER A N 1
ATOM 1500 C CA . SER A 1 181 ? -12.222 -15.366 10.617 1.00 65.50 181 SER A CA 1
ATOM 1501 C C . SER A 1 181 ? -12.743 -15.199 12.050 1.00 65.50 181 SER A C 1
ATOM 1503 O O . SER A 1 181 ? -13.281 -16.152 12.620 1.00 65.50 181 SER A O 1
ATOM 1505 N N . VAL A 1 182 ? -12.609 -14.016 12.661 1.00 62.06 182 VAL A N 1
ATOM 1506 C CA . VAL A 1 182 ? -12.912 -13.816 14.085 1.00 62.06 182 VAL A CA 1
ATOM 1507 C C . VAL A 1 182 ? -14.336 -13.290 14.284 1.00 62.06 182 VAL A C 1
ATOM 1509 O O . VAL A 1 182 ? -14.582 -12.089 14.297 1.00 62.06 182 VAL A O 1
ATOM 1512 N N . THR A 1 183 ? -15.286 -14.191 14.537 1.00 59.72 183 THR A N 1
ATOM 1513 C CA . THR A 1 183 ? -16.697 -13.839 14.793 1.00 59.72 183 THR A CA 1
ATOM 1514 C C . THR A 1 183 ? -16.988 -13.330 16.218 1.00 59.72 183 THR A C 1
ATOM 1516 O O . THR A 1 183 ? -18.127 -12.995 16.512 1.00 59.72 183 THR A O 1
ATOM 1519 N N . ASP A 1 184 ? -15.981 -13.251 17.100 1.00 65.88 184 ASP A N 1
ATOM 1520 C CA . ASP A 1 184 ? -16.095 -12.826 18.512 1.00 65.88 184 ASP A CA 1
ATOM 1521 C C . ASP A 1 184 ? -14.841 -12.042 18.968 1.00 65.88 184 ASP A C 1
ATOM 1523 O O . ASP A 1 184 ? -14.198 -12.358 19.975 1.00 65.88 184 ASP A O 1
ATOM 1527 N N . ALA A 1 185 ? -14.447 -11.023 18.200 1.00 69.88 185 ALA A N 1
ATOM 1528 C CA . ALA A 1 185 ? -13.164 -10.329 18.375 1.00 69.88 185 ALA A CA 1
ATOM 1529 C C . ALA A 1 185 ? -13.048 -9.507 19.673 1.00 69.88 185 ALA A C 1
ATOM 1531 O O . ALA A 1 185 ? -11.948 -9.118 20.065 1.00 69.88 185 ALA A O 1
ATOM 1532 N N . VAL A 1 186 ? -14.156 -9.229 20.368 1.00 81.69 186 VAL A N 1
ATOM 1533 C CA . VAL A 1 186 ? -14.153 -8.409 21.587 1.00 81.69 186 VAL A CA 1
ATOM 1534 C C . VAL A 1 186 ? -15.137 -8.962 22.615 1.00 81.69 186 VAL A C 1
ATOM 1536 O O . VAL A 1 186 ? -16.306 -9.192 22.323 1.00 81.69 186 VAL A O 1
ATOM 1539 N N . ALA A 1 187 ? -14.676 -9.149 23.851 1.00 87.06 187 ALA A N 1
ATOM 1540 C CA . ALA A 1 187 ? -15.545 -9.303 25.010 1.00 87.06 187 ALA A CA 1
ATOM 1541 C C . ALA A 1 187 ? -15.704 -7.952 25.708 1.00 87.06 187 ALA A C 1
ATOM 1543 O O . ALA A 1 187 ? -14.713 -7.330 26.086 1.00 87.06 187 ALA A O 1
ATOM 1544 N N . VAL A 1 188 ? -16.952 -7.529 25.894 1.00 89.88 188 VAL A N 1
ATOM 1545 C CA . VAL A 1 188 ? -17.302 -6.299 26.610 1.00 89.88 188 VAL A CA 1
ATOM 1546 C C . VAL A 1 188 ? -18.067 -6.677 27.873 1.00 89.88 188 VAL A C 1
ATOM 1548 O O . VAL A 1 188 ? -19.022 -7.454 27.813 1.00 89.88 188 VAL A O 1
ATOM 1551 N N . ILE A 1 189 ? -17.634 -6.153 29.014 1.00 91.88 189 ILE A N 1
ATOM 1552 C CA . ILE A 1 189 ? -18.277 -6.319 30.318 1.00 91.88 189 ILE A CA 1
ATOM 1553 C C . ILE A 1 189 ? -18.611 -4.924 30.841 1.00 91.88 189 ILE A C 1
ATOM 1555 O O . ILE A 1 189 ? -17.729 -4.070 30.900 1.00 91.88 189 ILE A O 1
ATOM 1559 N N . ILE A 1 190 ? -19.871 -4.699 31.210 1.00 91.12 190 ILE A N 1
ATOM 1560 C CA . ILE A 1 190 ? -20.357 -3.430 31.765 1.00 91.12 190 ILE A CA 1
ATOM 1561 C C . ILE A 1 190 ? -21.033 -3.723 33.103 1.00 91.12 190 ILE A C 1
ATOM 1563 O O . ILE A 1 190 ? -21.972 -4.514 33.166 1.00 91.12 190 ILE A O 1
ATOM 1567 N N . GLY A 1 191 ? -20.547 -3.116 34.187 1.00 91.06 191 GLY A N 1
ATOM 1568 C CA . GLY A 1 191 ? -21.081 -3.322 35.538 1.00 91.06 191 GLY A CA 1
ATOM 1569 C C . GLY A 1 191 ? -21.123 -4.783 35.981 1.00 91.06 191 GLY A C 1
ATOM 1570 O O . GLY A 1 191 ? -22.095 -5.214 36.608 1.00 91.06 191 GLY A O 1
ATOM 1571 N N . GLY A 1 192 ? -20.092 -5.544 35.604 1.00 90.38 192 GLY A N 1
ATOM 1572 C CA . GLY A 1 192 ? -19.950 -6.976 35.882 1.00 90.38 192 GLY A CA 1
ATOM 1573 C C . GLY A 1 192 ? -20.727 -7.902 34.940 1.00 90.38 192 GLY A C 1
ATOM 1574 O O . GLY A 1 192 ? -20.493 -9.108 34.956 1.00 90.38 192 GLY A O 1
ATOM 1575 N N . GLU A 1 193 ? -21.597 -7.366 34.081 1.00 89.38 193 GLU A N 1
ATOM 1576 C CA . GLU A 1 193 ? -22.393 -8.153 33.138 1.00 89.38 193 GLU A CA 1
ATOM 1577 C C . GLU A 1 193 ? -21.705 -8.230 31.775 1.00 89.38 193 GLU A C 1
ATOM 1579 O O . GLU A 1 193 ? -21.376 -7.216 31.152 1.00 89.38 193 GLU A O 1
ATOM 1584 N N . LYS A 1 194 ? -21.486 -9.452 31.284 1.00 89.69 194 LYS A N 1
ATOM 1585 C CA . LYS A 1 194 ? -20.905 -9.675 29.959 1.00 89.69 194 LYS A CA 1
ATOM 1586 C C . LYS A 1 194 ? -21.954 -9.413 28.882 1.00 89.69 194 LYS A C 1
ATOM 1588 O O . LYS A 1 194 ? -22.947 -10.137 28.804 1.00 89.69 194 LYS A O 1
ATOM 1593 N N . LEU A 1 195 ? -21.685 -8.457 27.996 1.00 87.25 195 LEU A N 1
ATOM 1594 C CA . LEU A 1 195 ? -22.534 -8.206 26.838 1.00 87.25 195 LEU A CA 1
ATOM 1595 C C . LEU A 1 195 ? -22.473 -9.387 25.871 1.00 87.25 195 LEU A C 1
ATOM 1597 O O . LEU A 1 195 ? -21.398 -9.844 25.472 1.00 87.25 195 LEU A O 1
ATOM 1601 N N . LYS A 1 196 ? -23.653 -9.870 25.489 1.00 85.56 196 LYS A N 1
ATOM 1602 C CA . LYS A 1 196 ? -23.842 -10.887 24.458 1.00 85.56 196 LYS A CA 1
ATOM 1603 C C . LYS A 1 196 ? -24.749 -10.287 23.385 1.00 85.56 196 LYS A C 1
ATOM 1605 O O . LYS A 1 196 ? -25.959 -10.259 23.584 1.00 85.56 196 LYS A O 1
ATOM 1610 N N . PRO A 1 197 ? -24.195 -9.804 22.261 1.00 81.00 197 PRO A N 1
ATOM 1611 C CA . PRO A 1 197 ? -24.992 -9.184 21.203 1.00 81.00 197 PRO A CA 1
ATOM 1612 C C . PRO A 1 197 ? -26.127 -10.083 20.699 1.00 81.00 197 PRO A C 1
ATOM 1614 O O . PRO A 1 197 ? -27.205 -9.595 20.395 1.00 81.00 197 PRO A O 1
ATOM 1617 N N . SER A 1 198 ? -25.916 -11.403 20.695 1.00 76.44 198 SER A N 1
ATOM 1618 C CA . SER A 1 198 ? -26.912 -12.402 20.290 1.00 76.44 198 SER A CA 1
ATOM 1619 C C . SER A 1 198 ? -28.128 -12.521 21.211 1.00 76.44 198 SER A C 1
ATOM 1621 O O . SER A 1 198 ? -29.115 -13.133 20.815 1.00 76.44 198 SER A O 1
ATOM 1623 N N . THR A 1 199 ? -28.066 -11.989 22.435 1.00 78.19 199 THR A N 1
ATOM 1624 C CA . THR A 1 199 ? -29.178 -12.029 23.397 1.00 78.19 199 THR A CA 1
ATOM 1625 C C . THR A 1 199 ? -29.871 -10.679 23.553 1.00 78.19 199 THR A C 1
ATOM 1627 O O . THR A 1 199 ? -30.788 -10.577 24.361 1.00 78.19 199 THR A O 1
ATOM 1630 N N . LEU A 1 200 ? -29.409 -9.640 22.854 1.00 79.19 200 LEU A N 1
ATOM 1631 C CA . LEU A 1 200 ? -30.007 -8.310 22.906 1.00 79.19 200 LEU A CA 1
ATOM 1632 C C . LEU A 1 200 ? -31.126 -8.214 21.862 1.00 79.19 200 LEU A C 1
ATOM 1634 O O . LEU A 1 200 ? -30.913 -8.521 20.688 1.00 79.19 200 LEU A O 1
ATOM 1638 N N . GLU A 1 201 ? -32.315 -7.788 22.291 1.00 70.50 201 GLU A N 1
ATOM 1639 C CA . GLU A 1 201 ? -33.412 -7.470 21.373 1.00 70.50 201 GLU A CA 1
ATOM 1640 C C . GLU A 1 201 ? -32.996 -6.312 20.450 1.00 70.50 201 GLU A C 1
ATOM 1642 O O . GLU A 1 201 ? -32.270 -5.406 20.856 1.00 70.50 201 GLU A O 1
ATOM 1647 N N . ASP A 1 202 ? -33.397 -6.384 19.180 1.00 75.00 202 ASP A N 1
ATOM 1648 C CA . ASP A 1 202 ? -33.103 -5.394 18.132 1.00 75.00 202 ASP A CA 1
ATOM 1649 C C . ASP A 1 202 ? -31.617 -5.123 17.818 1.00 75.00 202 ASP A C 1
ATOM 1651 O O . ASP A 1 202 ? -31.296 -4.241 17.015 1.00 75.00 202 ASP A O 1
ATOM 1655 N N . VAL A 1 203 ? -30.690 -5.931 18.342 1.00 79.25 203 VAL A N 1
ATOM 1656 C CA . VAL A 1 203 ? -29.270 -5.863 17.977 1.00 79.25 203 VAL A CA 1
ATOM 1657 C C . VAL A 1 203 ? -28.959 -6.893 16.897 1.00 79.25 203 VAL A C 1
ATOM 1659 O O . VAL A 1 203 ? -28.952 -8.101 17.125 1.00 79.25 203 VAL A O 1
ATOM 1662 N N . LYS A 1 204 ? -28.653 -6.408 15.691 1.00 79.31 204 LYS A N 1
ATOM 1663 C CA . LYS A 1 204 ? -28.115 -7.240 14.610 1.00 79.31 204 LYS A CA 1
ATOM 1664 C C . LYS A 1 204 ? -26.601 -7.128 14.593 1.00 79.31 204 LYS A C 1
ATOM 1666 O O . LYS A 1 204 ? -26.066 -6.037 14.421 1.00 79.31 204 LYS A O 1
ATOM 1671 N N . VAL A 1 205 ? -25.936 -8.268 14.745 1.00 81.69 205 VAL A N 1
ATOM 1672 C CA . VAL A 1 205 ? -24.495 -8.373 14.514 1.00 81.69 205 VAL A CA 1
ATOM 1673 C C . VAL A 1 205 ? -24.256 -8.410 13.010 1.00 81.69 205 VAL A C 1
ATOM 1675 O O . VAL A 1 205 ? -24.831 -9.242 12.305 1.00 81.69 205 VAL A O 1
ATOM 1678 N N . GLU A 1 206 ? -23.433 -7.495 12.515 1.00 79.88 206 GLU A N 1
ATOM 1679 C CA . GLU A 1 206 ? -23.050 -7.450 11.111 1.00 79.88 206 GLU A CA 1
ATOM 1680 C C . GLU A 1 206 ? -22.150 -8.643 10.764 1.00 79.88 206 GLU A C 1
ATOM 1682 O O . GLU A 1 206 ? -21.158 -8.927 11.443 1.00 79.88 206 GLU A O 1
ATOM 1687 N N . ALA A 1 207 ? -22.503 -9.359 9.696 1.00 74.62 207 ALA A N 1
ATOM 1688 C CA . ALA A 1 207 ? -21.713 -10.485 9.224 1.00 74.62 207 ALA A CA 1
ATOM 1689 C C . ALA A 1 207 ? -20.337 -10.011 8.725 1.00 74.62 207 ALA A C 1
ATOM 1691 O O . ALA A 1 207 ? -20.232 -9.019 8.008 1.00 74.62 207 ALA A O 1
ATOM 1692 N N . GL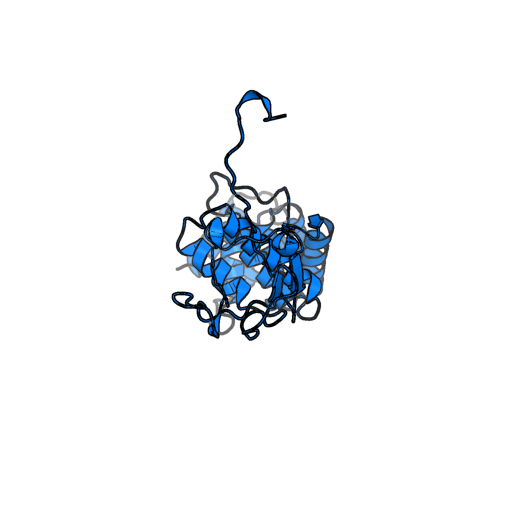Y A 1 208 ? -19.282 -10.740 9.087 1.00 73.50 208 GLY A N 1
ATOM 1693 C CA . GLY A 1 208 ? -17.902 -10.435 8.702 1.00 73.50 208 GLY A CA 1
ATOM 1694 C C . GLY A 1 208 ? -17.202 -9.465 9.653 1.00 73.50 208 GLY A C 1
ATOM 1695 O O . GLY A 1 208 ? -16.150 -9.806 10.177 1.00 73.50 208 GLY A O 1
ATOM 1696 N N . THR A 1 209 ? -17.781 -8.291 9.926 1.00 75.62 209 THR A N 1
ATOM 1697 C CA . THR A 1 209 ? -17.154 -7.294 10.822 1.00 75.62 209 THR A CA 1
ATOM 1698 C C . THR A 1 209 ? -17.432 -7.551 12.302 1.00 75.62 209 THR A C 1
ATOM 1700 O O . THR A 1 209 ? -16.711 -7.047 13.161 1.00 75.62 209 THR A O 1
ATOM 1703 N N . GLY A 1 210 ? -18.493 -8.300 12.622 1.00 79.19 210 GLY A N 1
ATOM 1704 C CA . GLY A 1 210 ? -18.935 -8.500 14.002 1.00 79.19 210 GLY A CA 1
ATOM 1705 C C . GLY A 1 210 ? -19.456 -7.217 14.657 1.00 79.19 210 GLY A C 1
ATOM 1706 O O . GLY A 1 210 ? -19.600 -7.171 15.879 1.00 79.19 210 GLY A O 1
ATOM 1707 N N . TYR A 1 211 ? -19.722 -6.166 13.869 1.00 83.62 211 TYR A N 1
ATOM 1708 C CA . TYR A 1 211 ? -20.190 -4.885 14.384 1.00 83.62 211 TYR A CA 1
ATOM 1709 C C . TYR A 1 211 ? -21.560 -5.033 15.046 1.00 83.62 211 TYR A C 1
ATOM 1711 O O . TYR A 1 211 ? -22.473 -5.649 14.497 1.00 83.62 211 TYR A O 1
ATOM 1719 N N . PHE A 1 212 ? -21.715 -4.425 16.218 1.00 86.81 212 PHE A N 1
ATOM 1720 C CA . PHE A 1 212 ? -22.998 -4.275 16.886 1.00 86.81 212 PHE A CA 1
ATOM 1721 C C . PHE A 1 212 ? -23.049 -2.936 17.621 1.00 86.81 212 PHE A C 1
ATOM 1723 O O . PHE A 1 212 ? -22.025 -2.374 18.015 1.00 86.81 212 PHE A O 1
ATOM 1730 N N . LYS A 1 213 ? -24.264 -2.432 17.829 1.00 88.25 213 LYS A N 1
ATOM 1731 C CA . LYS A 1 213 ? -24.531 -1.218 18.599 1.00 88.25 213 LYS A CA 1
ATOM 1732 C C . LYS A 1 213 ? -25.690 -1.485 19.545 1.00 88.25 213 LYS A C 1
ATOM 1734 O O . LYS A 1 213 ? -26.692 -2.058 19.138 1.00 88.25 213 LYS A O 1
ATOM 1739 N N . THR A 1 214 ? -25.549 -1.039 20.786 1.00 89.19 214 THR A N 1
ATOM 1740 C CA . THR A 1 214 ? -26.603 -1.080 21.802 1.00 89.19 214 THR A CA 1
ATOM 1741 C C . THR A 1 214 ? -26.615 0.235 22.574 1.00 89.19 214 THR A C 1
ATOM 1743 O O . THR A 1 214 ? -25.624 0.970 22.566 1.00 89.19 214 THR A O 1
ATOM 1746 N N . ALA A 1 215 ? -27.738 0.542 23.212 1.00 89.56 215 ALA A N 1
ATOM 1747 C CA . ALA A 1 215 ? -27.906 1.704 24.071 1.00 89.56 215 ALA A CA 1
ATOM 1748 C C . ALA A 1 215 ? -28.810 1.341 25.252 1.00 89.56 215 ALA A C 1
ATOM 1750 O O . ALA A 1 215 ? -29.601 0.406 25.159 1.00 89.56 215 ALA A O 1
ATOM 1751 N N . TRP A 1 216 ? -28.686 2.101 26.335 1.00 89.00 216 TRP A N 1
ATOM 1752 C CA . TRP A 1 216 ? -29.532 1.996 27.520 1.00 89.00 216 TRP A CA 1
ATOM 1753 C C . TRP A 1 216 ? -30.199 3.343 27.765 1.00 89.00 216 TRP A C 1
ATOM 1755 O O . TRP A 1 216 ? -29.563 4.391 27.630 1.00 89.00 216 TRP A O 1
ATOM 1765 N N . ASN A 1 217 ? -31.475 3.319 28.126 1.00 88.69 217 ASN A N 1
ATOM 1766 C CA . ASN A 1 217 ? -32.208 4.497 28.566 1.00 88.69 217 ASN A CA 1
ATOM 1767 C C . ASN A 1 217 ? -31.833 4.837 30.011 1.00 88.69 217 ASN A C 1
ATOM 1769 O O . ASN A 1 217 ? -31.440 3.963 30.777 1.00 88.69 217 ASN A O 1
ATOM 1773 N N . GLY A 1 218 ? -32.019 6.094 30.426 1.00 85.06 218 GLY A N 1
ATOM 1774 C CA . GLY A 1 218 ? -31.581 6.569 31.749 1.00 85.06 218 GLY A CA 1
ATOM 1775 C C . GLY A 1 218 ? -32.071 5.723 32.933 1.00 85.06 218 GLY A C 1
ATOM 1776 O O . GLY A 1 218 ? -31.316 5.490 33.868 1.00 85.06 218 GLY A O 1
ATOM 1777 N N . ASN A 1 219 ? -33.291 5.183 32.862 1.00 87.25 219 ASN A N 1
ATOM 1778 C CA . ASN A 1 219 ? -33.853 4.331 33.920 1.00 87.25 219 ASN A CA 1
ATOM 1779 C C . ASN A 1 219 ? -33.192 2.940 34.010 1.00 87.25 219 ASN A C 1
ATOM 1781 O O . ASN A 1 219 ? -33.330 2.259 35.021 1.00 87.25 219 ASN A O 1
ATOM 1785 N N . GLU A 1 220 ? -32.510 2.506 32.950 1.00 86.69 220 GLU A N 1
ATOM 1786 C CA . GLU A 1 220 ? -31.805 1.222 32.854 1.00 86.69 220 GLU A CA 1
ATOM 1787 C C . GLU A 1 220 ? -30.340 1.351 33.296 1.00 86.69 220 GLU A C 1
ATOM 1789 O O . GLU A 1 220 ? -29.673 0.347 33.552 1.00 86.69 220 GLU A O 1
ATOM 1794 N N . VAL A 1 221 ? -29.836 2.585 33.402 1.00 89.19 221 VAL A N 1
ATOM 1795 C CA . VAL A 1 221 ? -28.447 2.882 33.743 1.00 89.19 221 VAL A CA 1
ATOM 1796 C C . VAL A 1 221 ? -28.253 2.848 35.258 1.00 89.19 221 VAL A C 1
ATOM 1798 O O . VAL A 1 221 ? -28.774 3.678 35.999 1.00 89.19 221 VAL A O 1
ATOM 1801 N N . ALA A 1 222 ? -27.455 1.892 35.727 1.00 89.94 222 ALA A N 1
ATOM 1802 C CA . ALA A 1 222 ? -27.070 1.778 37.132 1.00 89.94 222 ALA A CA 1
ATOM 1803 C C . ALA A 1 222 ? -25.654 2.336 37.370 1.00 89.94 222 ALA A C 1
ATOM 1805 O O . ALA A 1 222 ? -24.809 2.207 36.483 1.00 89.94 222 ALA A O 1
ATOM 1806 N N . PRO A 1 223 ? -25.322 2.839 38.580 1.00 89.38 223 PRO A N 1
ATOM 1807 C CA . PRO A 1 223 ? -23.976 3.338 38.895 1.00 89.38 223 PRO A CA 1
ATOM 1808 C C . PRO A 1 223 ? -22.850 2.348 38.564 1.00 89.38 223 PRO A C 1
ATOM 1810 O O . PRO A 1 223 ? -21.803 2.738 38.056 1.00 89.38 223 PRO A O 1
ATOM 1813 N N . LYS A 1 224 ? -23.095 1.044 38.760 1.00 92.06 224 LYS A N 1
ATOM 1814 C CA . LYS A 1 224 ? -22.144 -0.025 38.416 1.00 92.06 224 LYS A CA 1
ATOM 1815 C C . LYS A 1 224 ? -21.762 -0.055 36.931 1.00 92.06 224 LYS A C 1
ATOM 1817 O O . LYS A 1 224 ? -20.686 -0.525 36.598 1.00 92.06 224 LYS A O 1
ATOM 1822 N N . MET A 1 225 ? -22.606 0.454 36.033 1.00 90.12 225 MET A N 1
ATOM 1823 C CA . MET A 1 225 ? -22.333 0.481 34.590 1.00 90.12 225 MET A CA 1
ATOM 1824 C C . MET A 1 225 ? -21.225 1.470 34.202 1.00 90.12 225 MET A C 1
ATOM 1826 O O . MET A 1 225 ? -20.787 1.451 33.056 1.00 90.12 225 MET A O 1
ATOM 1830 N N . GLY A 1 226 ? -20.736 2.290 35.141 1.00 87.88 226 GLY A N 1
ATOM 1831 C CA . GLY A 1 226 ? -19.503 3.060 34.964 1.00 87.88 226 GLY A CA 1
ATOM 1832 C C . GLY A 1 226 ? -18.237 2.192 34.920 1.00 87.88 226 GLY A C 1
ATOM 1833 O O . GLY A 1 226 ? -17.213 2.627 34.400 1.00 87.88 226 GLY A O 1
ATOM 1834 N N . GLU A 1 227 ? -18.293 0.952 35.417 1.00 92.19 227 GLU A N 1
ATOM 1835 C CA . GLU A 1 227 ? -17.187 -0.000 35.314 1.00 92.19 227 GLU A CA 1
ATOM 1836 C C . GLU A 1 227 ? -17.263 -0.763 33.991 1.00 92.19 227 GLU A C 1
ATOM 1838 O O . GLU A 1 227 ? -18.132 -1.619 33.795 1.00 92.19 227 GLU A O 1
ATOM 1843 N N . VAL A 1 228 ? -16.332 -0.467 33.083 1.00 92.38 228 VAL A N 1
ATOM 1844 C CA . VAL A 1 228 ? -16.265 -1.100 31.764 1.00 92.38 228 VAL A CA 1
ATOM 1845 C C . VAL A 1 228 ? 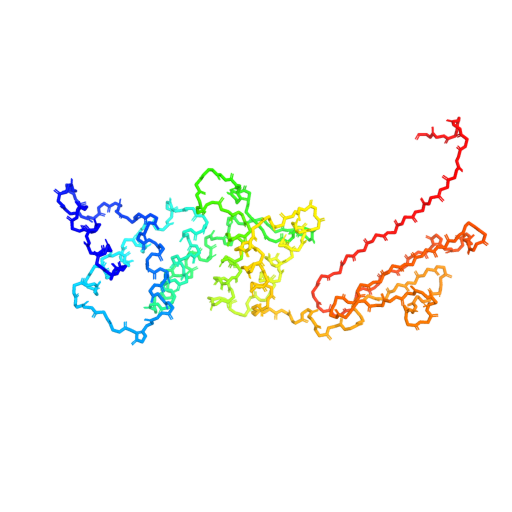-14.947 -1.837 31.588 1.00 92.38 228 VAL A C 1
ATOM 1847 O O . VAL A 1 228 ? -13.871 -1.275 31.777 1.00 92.38 228 VAL A O 1
ATOM 1850 N N . GLN A 1 229 ? -15.037 -3.102 31.185 1.00 92.31 229 GLN A N 1
ATOM 1851 C CA . GLN A 1 229 ? -13.888 -3.912 30.798 1.00 92.31 229 GLN A CA 1
ATOM 1852 C C . GLN A 1 229 ? -14.051 -4.363 29.353 1.00 92.31 229 GLN A C 1
ATOM 1854 O O . GLN A 1 229 ? -15.078 -4.921 28.963 1.00 92.31 229 GLN A O 1
ATOM 1859 N N . ILE A 1 230 ? -13.013 -4.126 28.559 1.00 89.81 230 ILE A N 1
ATOM 1860 C CA . ILE A 1 230 ? -12.952 -4.518 27.156 1.00 89.81 230 ILE A CA 1
ATOM 1861 C C . ILE A 1 230 ? -11.750 -5.436 26.997 1.00 89.81 230 ILE A C 1
ATOM 1863 O O . ILE A 1 230 ? -10.631 -5.091 27.370 1.00 89.81 230 ILE A O 1
ATOM 1867 N N . THR A 1 231 ? -11.976 -6.620 26.443 1.00 88.88 231 THR A N 1
ATOM 1868 C CA . THR A 1 231 ? -10.918 -7.588 26.160 1.00 88.88 231 THR A CA 1
ATOM 1869 C C . THR A 1 231 ? -10.989 -7.978 24.698 1.00 88.88 231 THR A C 1
ATOM 1871 O O . THR A 1 231 ? -11.939 -8.631 24.264 1.00 88.88 231 THR A O 1
ATOM 1874 N N . LYS A 1 232 ? -9.969 -7.591 23.936 1.00 85.75 232 LYS A N 1
ATOM 1875 C CA . LYS A 1 232 ? -9.793 -8.040 22.558 1.00 85.75 232 LYS A CA 1
ATOM 1876 C C . LYS A 1 232 ? -9.388 -9.516 22.539 1.00 85.75 232 LYS A C 1
ATOM 1878 O O . LYS A 1 232 ? -8.551 -9.951 23.329 1.00 85.75 232 LYS A O 1
ATOM 1883 N N . LYS A 1 233 ? -9.982 -10.272 21.624 1.00 79.62 233 LYS A N 1
ATOM 1884 C CA . LYS A 1 233 ? -9.708 -11.680 21.355 1.00 79.62 233 LYS A CA 1
ATOM 1885 C C . LYS A 1 233 ? -9.248 -11.830 19.911 1.00 79.62 233 LYS A C 1
ATOM 1887 O O . LYS A 1 233 ? -9.843 -11.244 19.014 1.00 79.62 233 LYS A O 1
ATOM 1892 N N . GLY A 1 234 ? -8.237 -12.661 19.694 1.00 75.00 234 GLY A N 1
ATOM 1893 C CA . GLY A 1 234 ? -7.696 -12.906 18.360 1.00 75.00 234 GLY A CA 1
ATOM 1894 C C . GLY A 1 234 ? -6.816 -11.771 17.830 1.00 75.00 234 GLY A C 1
ATOM 1895 O O . GLY A 1 234 ? -6.528 -10.785 18.518 1.00 75.00 234 GLY A O 1
ATOM 1896 N N . ASN A 1 235 ? -6.365 -11.959 16.593 1.00 72.00 235 ASN A N 1
ATOM 1897 C CA . ASN A 1 235 ? -5.472 -11.042 15.893 1.00 72.00 235 ASN A CA 1
ATOM 1898 C C . ASN A 1 235 ? -6.270 -9.952 15.160 1.00 72.00 235 ASN A C 1
ATOM 1900 O O . ASN A 1 235 ? -7.480 -10.063 14.985 1.00 72.00 235 ASN A O 1
ATOM 1904 N N . GLY A 1 236 ? -5.587 -8.890 14.736 1.00 71.88 236 GLY A N 1
ATOM 1905 C CA . GLY A 1 236 ? -6.186 -7.788 13.976 1.00 71.88 236 GLY A CA 1
ATOM 1906 C C . GLY A 1 236 ? -6.564 -6.579 14.802 1.00 71.88 236 GLY A C 1
ATOM 1907 O O . GLY A 1 236 ? -6.019 -6.381 15.880 1.00 71.88 236 GLY A O 1
ATOM 1908 N N . ILE A 1 237 ? -7.442 -5.720 14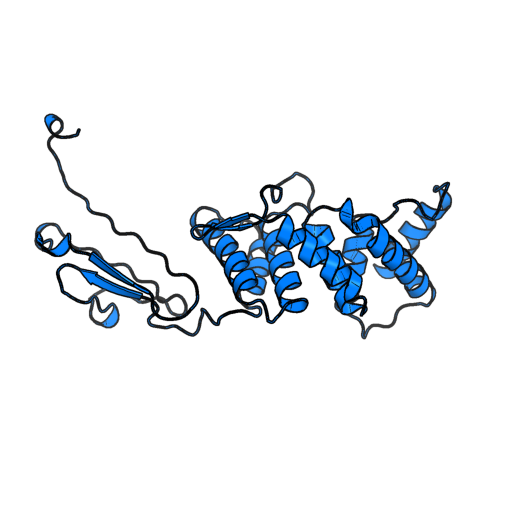.301 1.00 77.88 237 ILE A N 1
ATOM 1909 C CA . ILE A 1 237 ? -7.809 -4.477 14.980 1.00 77.88 237 ILE A CA 1
ATOM 1910 C C . ILE A 1 237 ? -9.242 -4.546 15.498 1.00 77.88 237 ILE A C 1
ATOM 1912 O O . ILE A 1 237 ? -10.137 -5.066 14.842 1.00 77.88 237 ILE A O 1
ATOM 1916 N N . ALA A 1 238 ? -9.449 -3.997 16.690 1.00 81.19 238 ALA A N 1
ATOM 1917 C CA . ALA A 1 238 ? -10.769 -3.749 17.233 1.00 81.19 238 ALA A CA 1
ATOM 1918 C C . ALA A 1 238 ? -10.863 -2.270 17.599 1.00 81.19 238 ALA A C 1
ATOM 1920 O O . ALA A 1 238 ? -9.946 -1.714 18.204 1.00 81.19 238 ALA A O 1
ATOM 1921 N N . TRP A 1 239 ? -11.976 -1.640 17.249 1.00 81.00 239 TRP A N 1
ATOM 1922 C CA . TRP A 1 239 ? -12.313 -0.308 17.725 1.00 81.00 239 TRP A CA 1
ATOM 1923 C C . TRP A 1 239 ? -13.776 -0.271 18.138 1.00 81.00 239 TRP A C 1
ATOM 1925 O O . TRP A 1 239 ? -14.614 -1.024 17.646 1.00 81.00 239 TRP A O 1
ATOM 1935 N N . GLY A 1 240 ? -14.077 0.638 19.049 1.00 83.38 240 GLY A N 1
ATOM 1936 C CA . GLY A 1 240 ? -15.417 0.886 19.538 1.00 83.38 240 GLY A CA 1
ATOM 1937 C C . GLY A 1 240 ? -15.457 2.244 20.212 1.00 83.38 240 GLY A C 1
ATOM 1938 O O . GLY A 1 240 ? -14.423 2.876 20.428 1.00 83.38 240 GLY A O 1
ATOM 1939 N N . ALA A 1 241 ? -16.661 2.690 20.533 1.00 86.31 241 ALA A N 1
ATOM 1940 C CA . ALA A 1 241 ? -16.871 3.909 21.286 1.00 86.31 241 ALA A CA 1
ATOM 1941 C C . ALA A 1 241 ? -17.947 3.663 22.339 1.00 86.31 241 ALA A C 1
ATOM 1943 O O . ALA A 1 241 ? -18.935 2.973 22.080 1.00 86.31 241 ALA A O 1
ATOM 1944 N N . LEU A 1 242 ? -17.735 4.236 23.519 1.00 89.00 242 LEU A N 1
ATOM 1945 C CA . LEU A 1 242 ? -18.699 4.259 24.605 1.00 89.00 242 LEU A CA 1
ATOM 1946 C C . LEU A 1 242 ? -19.014 5.717 24.913 1.00 89.00 242 LEU A C 1
ATOM 1948 O O . LEU A 1 242 ? -18.104 6.521 25.106 1.00 89.00 242 LEU A O 1
ATOM 1952 N N . TYR A 1 243 ? -20.301 6.037 24.959 1.00 89.81 243 TYR A N 1
ATOM 1953 C CA . TYR A 1 243 ? -20.785 7.380 25.238 1.00 89.81 243 TYR A CA 1
ATOM 1954 C C . TYR A 1 243 ? -21.699 7.337 26.455 1.00 89.81 243 TYR A C 1
ATOM 1956 O O . TYR A 1 243 ? -22.588 6.489 26.531 1.00 89.81 243 TYR A O 1
ATOM 1964 N N . TRP A 1 244 ? -21.490 8.273 27.377 1.00 88.19 244 TRP A N 1
ATOM 1965 C CA . TRP A 1 244 ? -22.398 8.536 28.484 1.00 88.19 244 TRP A CA 1
ATOM 1966 C C . TRP A 1 244 ? -23.021 9.910 28.273 1.00 88.19 244 TRP A C 1
ATOM 1968 O O . TRP A 1 244 ? -22.303 10.898 28.128 1.00 88.19 244 TRP A O 1
ATOM 1978 N N . GLN A 1 245 ? -24.349 9.973 28.236 1.00 86.06 245 GLN A N 1
ATOM 1979 C CA . GLN A 1 245 ? -25.084 11.219 28.059 1.00 86.06 245 GLN A CA 1
ATOM 1980 C C . GLN A 1 245 ? -25.935 11.476 29.297 1.00 86.06 245 GLN A C 1
ATOM 1982 O O . GLN A 1 245 ? -26.680 10.604 29.739 1.00 86.06 245 GLN A O 1
ATOM 1987 N N . TYR A 1 246 ? -25.818 12.677 29.848 1.00 83.94 246 TYR A N 1
ATOM 1988 C CA . TYR A 1 246 ? -26.581 13.134 31.002 1.00 83.94 246 TYR A CA 1
ATOM 1989 C C . TYR A 1 246 ? -26.960 14.603 30.816 1.00 83.94 246 TYR A C 1
ATOM 1991 O O . TYR A 1 246 ? -26.358 15.310 30.005 1.00 83.94 246 TYR A O 1
ATOM 1999 N N . PHE A 1 247 ? -27.995 15.033 31.532 1.00 84.25 247 PHE A N 1
ATOM 2000 C CA . PHE A 1 247 ? -28.314 16.446 31.690 1.00 84.25 247 PHE A CA 1
ATOM 2001 C C . PHE A 1 247 ? -27.641 16.946 32.959 1.00 84.25 247 PHE A C 1
ATOM 2003 O O . PHE A 1 247 ? -27.610 16.226 33.954 1.00 84.25 247 PHE A O 1
ATOM 2010 N N . GLU A 1 248 ? -27.125 18.164 32.902 1.00 84.56 248 GLU A N 1
ATOM 2011 C CA . GLU A 1 248 ? -26.486 18.837 34.023 1.00 84.56 248 GLU A CA 1
ATOM 2012 C C . GLU A 1 248 ? -26.972 20.283 34.058 1.00 84.56 248 GLU A C 1
ATOM 2014 O O . GLU A 1 248 ? -27.240 20.868 32.998 1.00 84.56 248 GLU A O 1
ATOM 2019 N N . ASP A 1 249 ? -27.108 20.843 35.257 1.00 88.25 249 ASP A N 1
ATOM 2020 C CA . ASP A 1 249 ? -27.447 22.255 35.397 1.00 88.25 249 ASP A CA 1
ATOM 2021 C C . ASP A 1 249 ? -26.277 23.125 34.916 1.00 88.25 249 ASP A C 1
ATOM 2023 O O . ASP A 1 249 ? -25.098 22.792 35.055 1.00 88.25 249 ASP A O 1
ATOM 2027 N N . LEU A 1 250 ? -26.602 24.257 34.288 1.00 82.00 250 LEU A N 1
ATOM 2028 C CA . LEU A 1 250 ? -25.626 25.068 33.551 1.00 82.00 250 LEU A CA 1
ATOM 2029 C C . LEU A 1 250 ? -24.510 25.627 34.456 1.00 82.00 250 LEU A C 1
ATOM 2031 O O . LEU A 1 250 ? -23.410 25.889 33.979 1.00 82.00 250 LEU A O 1
ATOM 2035 N N . ASP A 1 251 ? -24.779 25.783 35.752 1.00 87.31 251 ASP A N 1
ATOM 2036 C CA . ASP A 1 251 ? -23.843 26.226 36.789 1.00 87.31 251 ASP A CA 1
ATOM 2037 C C . ASP A 1 251 ? -22.923 25.114 37.331 1.00 87.31 251 ASP A C 1
ATOM 2039 O O . ASP A 1 251 ? -21.982 25.420 38.062 1.00 87.31 251 ASP A O 1
ATOM 2043 N N . GLN A 1 252 ? -23.150 23.851 36.953 1.00 75.44 252 GLN A N 1
ATOM 2044 C CA . GLN A 1 252 ? -22.325 22.692 37.328 1.00 75.44 252 GLN A CA 1
ATOM 2045 C C . GLN A 1 252 ? -21.424 22.187 36.184 1.00 75.44 252 GLN A C 1
ATOM 2047 O O . GLN A 1 252 ? -20.586 21.306 36.389 1.00 75.44 252 GLN A O 1
ATOM 2052 N N . ILE A 1 253 ? -21.538 22.764 34.982 1.00 71.06 253 ILE A N 1
ATOM 2053 C CA . ILE A 1 253 ? -20.615 22.501 33.870 1.00 71.06 253 ILE A CA 1
ATOM 2054 C C . ILE A 1 253 ? -19.288 23.215 34.172 1.00 71.06 253 ILE A C 1
ATOM 2056 O O . ILE A 1 253 ? -19.222 24.445 34.143 1.00 71.06 253 ILE A O 1
ATOM 2060 N N . THR A 1 254 ? -18.244 22.443 34.490 1.00 58.03 254 THR A N 1
ATOM 2061 C CA . THR A 1 254 ? -16.882 22.944 34.772 1.00 58.03 254 THR A CA 1
ATOM 2062 C C . THR A 1 254 ? -15.997 22.978 33.536 1.00 58.03 254 THR A C 1
ATOM 2064 O O . THR A 1 254 ? -16.143 22.084 32.671 1.00 58.03 254 THR A O 1
#

Secondary structure (DSSP, 8-state):
-HHHHHHHHHHHHHHH-S-TTS----HHHHHHHHHHHT-TTS---HHHHHHHHHHHHHHHHHGGGS-HHHHHHHHHHHHHTT-HHHHHHHHHHHHHT-EEETTTEEE-TT----SSTT--HHHHHHHHHHHHHHH-TT-HHHHHHHHHHHHHHHHHS---SHHHHHHHHHHHHSSSS--SS-TT-EEEEETTEEP-GGGSTT-PPPTTT--------GGG--GGGG-EEEEE-SSS-------------TTT--

Radius of gyration: 24.76 Å; chains: 1; bounding box: 58×42×69 Å